Protein AF-A0AAV9NBP7-F1 (afdb_monomer_lite)

Structure (mmCIF, N/CA/C/O backbone):
data_AF-A0AAV9NBP7-F1
#
_entry.id   AF-A0AAV9NBP7-F1
#
loop_
_atom_site.group_PDB
_atom_site.id
_atom_site.type_symbol
_atom_site.label_atom_id
_atom_site.label_alt_id
_atom_site.label_comp_id
_atom_site.label_asym_id
_atom_site.label_entity_id
_atom_site.label_seq_id
_atom_site.pdbx_PDB_ins_code
_atom_site.Cartn_x
_atom_site.Cartn_y
_atom_site.Cartn_z
_atom_site.occupancy
_atom_site.B_iso_or_equiv
_atom_site.auth_seq_id
_atom_site.auth_comp_id
_atom_site.auth_asym_id
_atom_site.auth_atom_id
_atom_site.pdbx_PDB_model_num
ATOM 1 N N . MET A 1 1 ? -15.487 -20.243 34.791 1.00 77.62 1 MET A N 1
ATOM 2 C CA . MET A 1 1 ? -15.930 -19.254 33.782 1.00 77.62 1 MET A CA 1
ATOM 3 C C . MET A 1 1 ? -14.891 -18.150 33.552 1.00 77.62 1 MET A C 1
ATOM 5 O O . MET A 1 1 ? -14.477 -17.994 32.415 1.00 77.62 1 MET A O 1
ATOM 9 N N . GLN A 1 2 ? -14.381 -17.467 34.590 1.00 87.31 2 GLN A N 1
ATOM 10 C CA . GLN A 1 2 ? -13.385 -16.379 34.444 1.00 87.31 2 GLN A CA 1
ATOM 11 C C . GLN A 1 2 ? -12.107 -16.754 33.661 1.00 87.31 2 GLN A C 1
ATOM 13 O O . GLN A 1 2 ? -11.767 -16.052 32.715 1.00 87.31 2 GLN A O 1
ATOM 18 N N . ARG A 1 3 ? -11.465 -17.903 33.944 1.00 91.06 3 ARG A N 1
ATOM 19 C CA . ARG A 1 3 ? -10.265 -18.353 33.193 1.00 91.06 3 ARG A CA 1
ATOM 20 C C . ARG A 1 3 ? -10.500 -18.531 31.684 1.00 91.06 3 ARG A C 1
ATOM 22 O O . ARG A 1 3 ? -9.586 -18.347 30.893 1.00 91.06 3 ARG A O 1
ATOM 29 N N . SER A 1 4 ? -11.723 -18.878 31.270 1.00 91.31 4 SER A N 1
ATOM 30 C CA . SER A 1 4 ? -12.046 -19.035 29.844 1.00 91.31 4 SER A CA 1
ATOM 31 C C . SER A 1 4 ? -12.100 -17.690 29.119 1.00 91.31 4 SER A C 1
ATOM 33 O O . SER A 1 4 ? -11.745 -17.619 27.947 1.00 91.31 4 SER A O 1
ATOM 35 N N . VAL A 1 5 ? -12.542 -16.636 29.811 1.00 86.44 5 VAL A N 1
ATOM 36 C CA . VAL A 1 5 ? -12.615 -15.273 29.265 1.00 86.44 5 VAL A CA 1
ATOM 37 C C . VAL A 1 5 ? -11.211 -14.681 29.134 1.00 86.44 5 VAL A C 1
ATOM 39 O O . VAL A 1 5 ? -10.885 -14.097 28.105 1.00 86.44 5 VAL A O 1
ATOM 42 N N . GLU A 1 6 ? -10.355 -14.898 30.135 1.00 89.44 6 GLU A N 1
ATOM 43 C CA . GLU A 1 6 ? -8.964 -14.429 30.134 1.00 89.44 6 GLU A CA 1
ATOM 44 C C . GLU A 1 6 ? -8.141 -15.055 28.995 1.00 89.44 6 GLU A C 1
ATOM 46 O O . GLU A 1 6 ? -7.491 -14.342 28.230 1.00 89.44 6 GLU A O 1
ATOM 51 N N . ASN A 1 7 ? -8.261 -16.372 28.790 1.00 91.06 7 ASN A N 1
ATOM 52 C CA . ASN A 1 7 ? -7.583 -17.061 27.687 1.00 91.06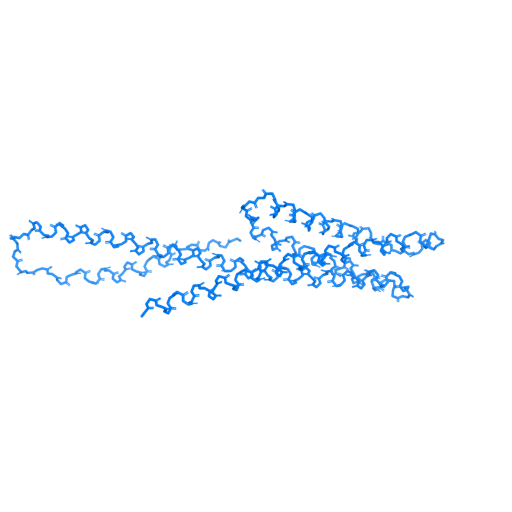 7 ASN A CA 1
ATOM 53 C C . ASN A 1 7 ? -8.046 -16.556 26.307 1.00 91.06 7 ASN A C 1
ATOM 55 O O . ASN A 1 7 ? -7.230 -16.392 25.398 1.00 91.06 7 ASN A O 1
ATOM 59 N N . ALA A 1 8 ? -9.345 -16.274 26.147 1.00 83.19 8 ALA A N 1
ATOM 60 C CA . ALA A 1 8 ? -9.882 -15.721 24.904 1.00 83.19 8 ALA A CA 1
ATOM 61 C C . ALA A 1 8 ? -9.344 -14.304 24.627 1.00 83.19 8 ALA A C 1
ATOM 63 O O . ALA A 1 8 ? -9.015 -13.977 23.484 1.00 83.19 8 ALA A O 1
ATOM 64 N N . PHE A 1 9 ? -9.197 -13.483 25.670 1.00 83.25 9 PHE A N 1
ATOM 65 C CA . PHE A 1 9 ? -8.646 -12.133 25.562 1.00 83.25 9 PHE A CA 1
ATOM 66 C C . PHE A 1 9 ? -7.168 -12.135 25.137 1.00 83.25 9 PHE A C 1
ATOM 68 O O . PHE A 1 9 ? -6.787 -11.392 24.229 1.00 83.25 9 PHE A O 1
ATOM 75 N N . ILE A 1 10 ? -6.345 -13.010 25.727 1.00 88.06 10 ILE A N 1
ATOM 76 C CA . ILE A 1 10 ? -4.917 -13.133 25.385 1.00 88.06 10 ILE A CA 1
ATOM 77 C C . ILE A 1 10 ? -4.743 -13.562 23.920 1.00 88.06 10 ILE A C 1
ATOM 79 O O . ILE A 1 10 ? -4.001 -12.917 23.176 1.00 88.06 10 ILE A O 1
ATOM 83 N N . SER A 1 11 ? -5.490 -14.579 23.473 1.00 89.25 11 SER A N 1
ATOM 84 C CA . SER A 1 11 ? -5.434 -15.061 22.084 1.00 89.25 11 SER A CA 1
ATOM 85 C C . SER A 1 11 ? -5.837 -13.980 21.069 1.00 89.25 11 SER A C 1
ATOM 87 O O . SER A 1 11 ? -5.199 -13.819 20.023 1.00 89.25 11 SER A O 1
ATOM 89 N N . ALA A 1 12 ? -6.859 -13.177 21.386 1.00 81.19 12 ALA A N 1
ATOM 90 C CA . ALA A 1 12 ? -7.279 -12.065 20.536 1.00 81.19 12 ALA A CA 1
ATOM 91 C C . ALA A 1 12 ? -6.222 -10.946 20.465 1.00 81.19 12 ALA A C 1
ATOM 93 O O . ALA A 1 12 ? -6.003 -10.372 19.394 1.00 81.19 12 ALA A O 1
ATOM 94 N N . SER A 1 13 ? -5.555 -10.645 21.583 1.00 84.06 13 SER A N 1
ATOM 95 C CA . SER A 1 13 ? -4.491 -9.637 21.659 1.00 84.06 13 SER A CA 1
ATOM 96 C C . SER A 1 13 ? -3.278 -10.012 20.800 1.00 84.06 13 SER A C 1
ATOM 98 O O . SER A 1 13 ? -2.814 -9.212 19.981 1.00 84.06 13 SER A O 1
ATOM 100 N N . GLU A 1 14 ? -2.816 -11.259 20.904 1.00 88.50 14 GLU A N 1
ATOM 101 C CA . GLU A 1 14 ? -1.657 -11.754 20.157 1.00 88.50 14 GLU A CA 1
ATOM 102 C C . GLU A 1 14 ? -1.897 -11.733 18.640 1.00 88.50 14 GLU A C 1
ATOM 104 O O . GLU A 1 14 ? -1.065 -11.241 17.868 1.00 88.50 14 GLU A O 1
ATOM 109 N N . LYS A 1 15 ? -3.092 -12.160 18.208 1.00 86.75 15 LYS A N 1
ATOM 110 C CA . LYS A 1 15 ? -3.492 -12.127 16.796 1.00 86.75 15 LYS A CA 1
ATOM 111 C C . LYS A 1 15 ? -3.493 -10.704 16.227 1.00 86.75 15 LYS A C 1
ATOM 113 O O . LYS A 1 15 ? -3.089 -10.506 15.082 1.00 86.75 15 LYS A O 1
ATOM 118 N N . ASN A 1 16 ? -3.907 -9.708 17.014 1.00 85.00 16 ASN A N 1
ATOM 119 C CA . ASN A 1 16 ? -3.895 -8.305 16.586 1.00 85.00 16 ASN A CA 1
ATOM 120 C C . ASN A 1 16 ? -2.468 -7.757 16.447 1.00 85.00 16 ASN A C 1
ATOM 122 O O . ASN A 1 16 ? -2.179 -7.050 15.482 1.00 85.00 16 ASN A O 1
ATOM 126 N N . ARG A 1 17 ? -1.562 -8.113 17.368 1.00 86.88 17 ARG A N 1
ATOM 127 C CA . ARG A 1 17 ? -0.157 -7.682 17.309 1.00 86.88 17 ARG A CA 1
ATOM 128 C C . ARG A 1 17 ? 0.561 -8.239 16.079 1.00 86.88 17 ARG A C 1
ATOM 130 O O . ARG A 1 17 ? 1.292 -7.503 15.421 1.00 86.88 17 ARG A O 1
ATOM 137 N N . SER A 1 18 ? 0.321 -9.509 15.754 1.00 89.88 18 SER A N 1
ATOM 138 C CA . SER A 1 18 ? 0.872 -10.142 14.551 1.00 89.88 18 SER A CA 1
ATOM 139 C C . SER A 1 18 ? 0.422 -9.409 13.283 1.00 89.88 18 SER A C 1
ATOM 141 O O . SER A 1 18 ? 1.253 -9.002 12.476 1.00 89.88 18 SER A O 1
ATOM 143 N N . LEU A 1 19 ? -0.876 -9.126 13.140 1.00 85.94 19 LEU A N 1
ATOM 144 C CA . LEU A 1 19 ? -1.406 -8.447 11.951 1.00 85.94 19 LEU A CA 1
ATOM 145 C C . LEU A 1 19 ? -0.841 -7.035 11.752 1.00 85.94 19 LEU A C 1
ATOM 147 O O . LEU A 1 19 ? -0.522 -6.658 10.625 1.00 85.94 19 LEU A O 1
ATOM 151 N N . ALA A 1 20 ? -0.658 -6.282 12.840 1.00 86.00 20 ALA A N 1
ATOM 152 C CA . ALA A 1 20 ? -0.029 -4.966 12.775 1.00 86.00 20 ALA A CA 1
ATOM 153 C C . ALA A 1 20 ? 1.410 -5.051 12.238 1.00 86.00 20 ALA A C 1
ATOM 155 O O . ALA A 1 20 ? 1.796 -4.259 11.380 1.00 86.00 20 ALA A O 1
ATOM 156 N N . PHE A 1 21 ? 2.182 -6.043 12.693 1.00 91.50 21 PHE A N 1
ATOM 157 C CA . PHE A 1 21 ? 3.543 -6.277 12.210 1.00 91.50 21 PHE A CA 1
ATOM 158 C C . PHE A 1 21 ? 3.568 -6.652 10.721 1.00 91.50 21 PHE A C 1
ATOM 160 O O . PHE A 1 21 ? 4.302 -6.040 9.946 1.00 91.50 21 PHE A O 1
ATOM 167 N N . TRP A 1 22 ? 2.705 -7.582 10.301 1.00 92.06 22 TRP A N 1
ATOM 168 C CA . TRP A 1 22 ? 2.590 -8.000 8.899 1.00 92.06 22 TRP A CA 1
ATOM 169 C C . TRP A 1 22 ? 2.276 -6.831 7.956 1.00 92.06 22 TRP A C 1
ATOM 171 O O . TRP A 1 22 ? 2.868 -6.730 6.881 1.00 92.06 22 TRP A O 1
ATOM 181 N N . SER A 1 23 ? 1.402 -5.909 8.368 1.00 90.06 23 SER A N 1
ATOM 182 C CA . SER A 1 23 ? 1.087 -4.707 7.587 1.00 90.06 23 SER A CA 1
ATOM 183 C C . SER A 1 23 ? 2.316 -3.814 7.362 1.00 90.06 23 SER A C 1
ATOM 185 O O . SER A 1 23 ? 2.527 -3.333 6.249 1.00 90.06 23 SER A O 1
ATOM 187 N N . VAL A 1 24 ? 3.148 -3.601 8.389 1.00 92.19 24 VAL A N 1
ATOM 188 C CA . VAL A 1 24 ? 4.391 -2.812 8.272 1.00 92.19 24 VAL A CA 1
ATOM 189 C C . VAL A 1 24 ? 5.365 -3.482 7.302 1.00 92.19 24 VAL A C 1
ATOM 191 O O . VAL A 1 24 ? 5.907 -2.822 6.415 1.00 92.19 24 VAL A O 1
ATOM 194 N N . SER A 1 25 ? 5.564 -4.796 7.436 1.00 95.38 25 SER A N 1
ATOM 195 C CA . SER A 1 25 ? 6.483 -5.549 6.578 1.00 95.38 25 SER A CA 1
ATOM 196 C C . SER A 1 25 ? 6.069 -5.514 5.106 1.00 95.38 25 SER A C 1
ATOM 198 O O . SER A 1 25 ? 6.920 -5.319 4.240 1.00 95.38 25 SER A O 1
ATOM 200 N N . LEU A 1 26 ? 4.772 -5.640 4.807 1.00 94.25 26 LEU A N 1
ATOM 201 C CA . LEU A 1 26 ? 4.265 -5.569 3.433 1.00 94.25 26 LEU A CA 1
ATOM 202 C C . LEU A 1 26 ? 4.468 -4.190 2.804 1.00 94.25 26 LEU A C 1
ATOM 204 O O . LEU A 1 26 ? 4.835 -4.105 1.635 1.00 94.25 26 LEU A O 1
ATOM 208 N N . ARG A 1 27 ? 4.290 -3.111 3.574 1.00 94.88 27 ARG A N 1
ATOM 209 C CA . ARG A 1 27 ? 4.559 -1.749 3.091 1.00 94.88 27 ARG A CA 1
ATOM 210 C C . ARG A 1 27 ? 6.037 -1.504 2.850 1.00 94.88 27 ARG A C 1
ATOM 212 O O . ARG A 1 27 ? 6.394 -0.887 1.855 1.00 94.88 27 ARG A O 1
ATOM 219 N N . PHE A 1 28 ? 6.901 -2.029 3.715 1.00 96.38 28 PHE A N 1
ATOM 220 C CA . PHE A 1 28 ? 8.343 -1.961 3.498 1.00 96.38 28 PHE A CA 1
ATOM 221 C C . PHE A 1 28 ? 8.732 -2.664 2.194 1.00 96.38 28 PHE A C 1
ATOM 223 O O . PHE A 1 28 ? 9.448 -2.097 1.371 1.00 96.38 28 PHE A O 1
ATOM 230 N N . LEU A 1 29 ? 8.191 -3.864 1.973 1.00 96.88 29 LEU A N 1
ATOM 231 C CA . LEU A 1 29 ? 8.418 -4.622 0.750 1.00 96.88 29 LEU A CA 1
ATOM 232 C C . LEU A 1 29 ? 7.894 -3.873 -0.485 1.00 96.88 29 LEU A C 1
ATOM 234 O O . LEU A 1 29 ? 8.616 -3.759 -1.473 1.00 96.88 29 LEU A O 1
ATOM 238 N N . ALA A 1 30 ? 6.689 -3.301 -0.415 1.00 96.75 30 ALA A N 1
ATOM 239 C CA . ALA A 1 30 ? 6.127 -2.482 -1.488 1.00 96.75 30 ALA A CA 1
ATOM 240 C C . ALA A 1 30 ? 7.026 -1.279 -1.819 1.00 96.75 30 ALA A C 1
ATOM 242 O O . ALA A 1 30 ? 7.325 -1.050 -2.989 1.00 96.75 30 ALA A O 1
ATOM 243 N N . THR A 1 31 ? 7.537 -0.564 -0.810 1.00 97.25 31 THR A N 1
ATOM 244 C CA . THR A 1 31 ? 8.494 0.536 -1.007 1.00 97.25 31 THR A CA 1
ATOM 245 C C . THR A 1 31 ? 9.758 0.073 -1.727 1.00 97.25 31 THR A C 1
ATOM 247 O O . THR A 1 31 ? 10.200 0.739 -2.660 1.00 97.25 31 THR A O 1
ATOM 250 N N . LEU A 1 32 ? 10.333 -1.072 -1.339 1.00 98.00 32 LEU A N 1
ATOM 251 C CA . LEU A 1 32 ? 11.525 -1.610 -2.001 1.00 98.00 32 LEU A CA 1
ATOM 252 C C . LEU A 1 32 ? 11.264 -1.917 -3.480 1.00 98.00 32 LEU A C 1
ATOM 254 O O . LEU A 1 32 ? 12.042 -1.496 -4.334 1.00 98.00 32 LEU A O 1
ATOM 258 N N . PHE A 1 33 ? 10.157 -2.591 -3.800 1.00 97.88 33 PHE A N 1
ATOM 259 C CA . PHE A 1 33 ? 9.807 -2.878 -5.193 1.00 97.88 33 PHE A CA 1
ATOM 260 C C . PHE A 1 33 ? 9.506 -1.608 -5.998 1.00 97.88 33 PHE A C 1
ATOM 262 O O . PHE A 1 33 ? 9.874 -1.538 -7.169 1.00 97.88 33 PHE A O 1
ATOM 269 N N . ILE A 1 34 ? 8.909 -0.579 -5.387 1.00 98.00 34 ILE A N 1
ATOM 270 C CA . ILE A 1 34 ? 8.703 0.722 -6.039 1.00 98.00 34 ILE A CA 1
ATOM 271 C C . ILE A 1 34 ? 10.044 1.384 -6.377 1.00 98.00 34 ILE A C 1
ATOM 273 O O . ILE A 1 34 ? 10.210 1.865 -7.497 1.00 98.00 34 ILE A O 1
ATOM 277 N N . LEU A 1 35 ? 11.016 1.374 -5.458 1.00 98.00 35 LEU A N 1
ATOM 278 C CA . LEU A 1 35 ? 12.353 1.924 -5.711 1.00 98.00 35 LEU A CA 1
ATOM 279 C C . LEU A 1 35 ? 13.081 1.164 -6.826 1.00 98.00 35 LEU A C 1
ATOM 281 O O . LEU A 1 35 ? 13.669 1.790 -7.707 1.00 98.00 35 LEU A O 1
ATOM 285 N N . VAL A 1 36 ? 12.991 -0.169 -6.835 1.00 98.12 36 VAL A N 1
ATOM 286 C CA . VAL A 1 36 ? 13.534 -0.999 -7.922 1.00 98.12 36 VAL A CA 1
ATOM 287 C C . VAL A 1 36 ? 12.837 -0.679 -9.246 1.00 98.12 36 VAL A C 1
ATOM 289 O O . VAL A 1 36 ? 13.506 -0.475 -10.254 1.00 98.12 36 VAL A O 1
ATOM 292 N N . GLY A 1 37 ? 11.507 -0.571 -9.254 1.00 96.50 37 GLY A N 1
ATOM 293 C CA . GLY A 1 37 ? 10.729 -0.232 -10.446 1.00 96.50 37 GLY A CA 1
ATOM 294 C C . GLY A 1 37 ? 11.075 1.145 -11.020 1.00 96.50 37 GLY A C 1
ATOM 295 O O . GLY A 1 37 ? 11.205 1.279 -12.237 1.00 96.50 37 GLY A O 1
ATOM 296 N N . LEU A 1 38 ? 11.279 2.149 -10.159 1.00 96.69 38 LEU A N 1
ATOM 297 C CA . LEU A 1 38 ? 11.756 3.478 -10.555 1.00 96.69 38 LEU A CA 1
ATOM 298 C C . LEU A 1 38 ? 13.175 3.414 -11.124 1.00 96.69 38 LEU A C 1
ATOM 300 O O . LEU A 1 38 ? 13.427 3.967 -12.192 1.00 96.69 38 LEU A O 1
ATOM 304 N N . GLY A 1 39 ? 14.086 2.703 -10.454 1.00 96.75 39 GLY A N 1
ATOM 305 C CA . GLY A 1 39 ? 15.460 2.524 -10.921 1.00 96.75 39 GLY A CA 1
ATOM 306 C C . GLY A 1 39 ? 15.532 1.849 -12.291 1.00 96.75 39 GLY A C 1
ATOM 307 O O . GLY A 1 39 ? 16.266 2.310 -13.159 1.00 96.75 39 GLY A O 1
ATOM 308 N N . LEU A 1 40 ? 14.722 0.812 -12.523 1.00 96.00 40 LEU A N 1
ATOM 309 C CA . LEU A 1 40 ? 14.650 0.132 -13.818 1.00 96.00 40 LEU A CA 1
ATOM 310 C C . LEU A 1 40 ? 14.073 1.031 -14.921 1.00 96.00 40 LEU A C 1
ATOM 312 O O . LEU A 1 40 ? 14.561 0.980 -16.045 1.00 96.00 40 LEU A O 1
ATOM 316 N N . GLN A 1 41 ? 13.075 1.871 -14.623 1.00 94.00 41 GLN A N 1
ATOM 317 C CA . GLN A 1 41 ? 12.548 2.836 -15.599 1.00 94.00 41 GLN A CA 1
ATOM 318 C C . GLN A 1 41 ? 13.560 3.912 -15.964 1.00 94.00 41 GLN A C 1
ATOM 320 O O . GLN A 1 41 ? 13.732 4.210 -17.142 1.00 94.00 41 GLN A O 1
ATOM 325 N N . ILE A 1 42 ? 14.241 4.475 -14.964 1.00 94.56 42 ILE A N 1
ATOM 326 C CA . ILE A 1 42 ? 15.299 5.460 -15.194 1.00 94.56 42 ILE A CA 1
ATOM 327 C C . ILE A 1 42 ? 16.431 4.809 -15.992 1.00 94.56 42 ILE A C 1
ATOM 329 O O . ILE A 1 42 ? 16.865 5.373 -16.988 1.00 94.56 42 ILE A O 1
ATOM 333 N N . GLY A 1 43 ? 16.842 3.593 -15.624 1.00 92.88 43 GLY A N 1
ATOM 334 C CA . GLY A 1 43 ? 17.854 2.826 -16.349 1.00 92.88 43 GLY A CA 1
ATOM 335 C C . GLY A 1 43 ? 17.471 2.578 -17.809 1.00 92.88 43 GLY A C 1
ATOM 336 O O . GLY A 1 43 ? 18.283 2.808 -18.705 1.00 92.88 43 GLY A O 1
ATOM 337 N N . ALA A 1 44 ? 16.220 2.183 -18.062 1.00 90.75 44 ALA A N 1
ATOM 338 C CA . ALA A 1 44 ? 15.698 2.007 -19.414 1.00 90.75 44 ALA A CA 1
ATOM 339 C C . ALA A 1 44 ? 15.693 3.317 -20.215 1.00 90.75 44 ALA A C 1
ATOM 341 O O . ALA A 1 44 ? 16.010 3.283 -21.401 1.00 90.75 44 ALA A O 1
ATOM 342 N N . ALA A 1 45 ? 15.398 4.450 -19.567 1.00 89.31 45 ALA A N 1
ATOM 343 C CA . ALA A 1 45 ? 15.463 5.777 -20.177 1.00 89.31 45 ALA A CA 1
ATOM 344 C C . ALA A 1 45 ? 16.889 6.203 -20.525 1.00 89.31 45 ALA A C 1
ATOM 346 O O . ALA A 1 45 ? 17.120 6.786 -21.578 1.00 89.31 45 ALA A O 1
ATOM 347 N N . THR A 1 46 ? 17.851 5.913 -19.649 1.00 91.75 46 THR A N 1
ATOM 348 C CA . THR A 1 46 ? 19.236 6.358 -19.830 1.00 91.75 46 THR A CA 1
ATOM 349 C C . THR A 1 46 ? 20.020 5.505 -20.816 1.00 91.75 46 THR A C 1
ATOM 351 O O . THR A 1 46 ? 20.856 6.037 -21.533 1.00 91.75 46 THR A O 1
ATOM 354 N N . LEU A 1 47 ? 19.784 4.189 -20.845 1.00 89.19 47 LEU A N 1
ATOM 355 C CA . LEU A 1 47 ? 20.587 3.259 -21.647 1.00 89.19 47 LEU A CA 1
ATOM 356 C C . LEU A 1 47 ? 20.135 3.169 -23.107 1.00 89.19 47 LEU A C 1
ATOM 358 O O . LEU A 1 47 ? 20.886 2.676 -23.939 1.00 89.19 47 LEU A O 1
ATOM 362 N N . ASN A 1 48 ? 18.929 3.645 -23.418 1.00 81.88 48 ASN A N 1
ATOM 363 C CA . ASN A 1 48 ? 18.351 3.571 -24.757 1.00 81.88 48 ASN A CA 1
ATOM 364 C C . ASN A 1 48 ? 18.205 4.947 -25.413 1.00 81.88 48 ASN A C 1
ATOM 366 O O . ASN A 1 48 ? 17.321 5.141 -26.242 1.00 81.88 48 ASN A O 1
ATOM 370 N N . SER A 1 49 ? 19.069 5.901 -25.051 1.00 69.38 49 SER A N 1
ATOM 371 C CA . SER A 1 49 ? 19.057 7.265 -25.598 1.00 69.38 49 SER A CA 1
ATOM 372 C C . SER A 1 49 ? 19.131 7.317 -27.125 1.00 69.38 49 SER A C 1
ATOM 374 O O . SER A 1 49 ? 18.653 8.275 -27.727 1.00 69.38 49 SER A O 1
ATOM 376 N N . ASP A 1 50 ? 19.705 6.286 -27.744 1.00 76.62 50 ASP A N 1
ATOM 377 C CA . ASP A 1 50 ? 19.945 6.236 -29.187 1.00 76.62 50 ASP A CA 1
ATOM 378 C C . ASP A 1 50 ? 18.727 5.684 -29.953 1.00 76.62 50 ASP A C 1
ATOM 380 O O . ASP A 1 50 ? 18.567 5.943 -31.145 1.00 76.62 50 ASP A O 1
ATOM 384 N N . ASN A 1 51 ? 17.818 4.998 -29.250 1.00 65.75 51 ASN A N 1
ATOM 385 C CA . ASN A 1 51 ? 16.580 4.445 -29.786 1.00 65.75 51 ASN A CA 1
ATOM 386 C C . ASN A 1 51 ? 15.397 5.291 -29.294 1.00 65.75 51 ASN A C 1
ATOM 388 O O . ASN A 1 51 ? 14.722 4.942 -28.325 1.00 65.75 51 ASN A O 1
ATOM 392 N N . PHE A 1 52 ? 15.104 6.390 -29.997 1.00 58.75 52 PHE A N 1
ATOM 393 C CA . PHE A 1 52 ? 13.930 7.253 -29.761 1.00 58.75 52 PHE A CA 1
ATOM 394 C C . PHE A 1 52 ? 12.568 6.518 -29.804 1.00 58.75 52 PHE A C 1
ATOM 396 O O . PHE A 1 52 ? 11.532 7.132 -29.554 1.00 58.75 52 PHE A O 1
ATOM 403 N N . GLU A 1 53 ? 12.547 5.218 -30.108 1.00 64.00 53 GLU A N 1
ATOM 404 C CA . GLU A 1 53 ? 11.346 4.383 -30.141 1.00 64.00 53 GLU A CA 1
ATOM 405 C C . GLU A 1 53 ? 10.955 3.767 -28.793 1.00 64.00 53 GLU A C 1
ATOM 407 O O . GLU A 1 53 ? 9.838 3.256 -28.682 1.00 64.00 53 GLU A O 1
ATOM 412 N N . ILE A 1 54 ? 11.800 3.810 -27.751 1.00 68.50 54 ILE A N 1
ATOM 413 C CA . ILE A 1 54 ? 11.384 3.243 -26.460 1.00 68.50 54 ILE A CA 1
ATOM 414 C C . ILE A 1 54 ? 10.331 4.139 -25.824 1.00 68.50 54 ILE A C 1
ATOM 416 O O . ILE A 1 54 ? 10.607 5.207 -25.274 1.00 68.50 54 ILE A O 1
ATOM 420 N N . TRP A 1 55 ? 9.092 3.662 -25.881 1.00 74.56 55 TRP A N 1
ATOM 421 C CA . TRP A 1 55 ? 7.951 4.352 -25.319 1.00 74.56 55 TRP A CA 1
ATOM 422 C C . TRP A 1 55 ? 7.973 4.245 -23.794 1.00 74.56 55 TRP A C 1
ATOM 424 O O . TRP A 1 55 ? 7.544 3.251 -23.196 1.00 74.56 55 TRP A O 1
ATOM 434 N N . ILE A 1 56 ? 8.492 5.291 -23.156 1.00 79.69 56 ILE A N 1
ATOM 435 C CA . ILE A 1 56 ? 8.467 5.443 -21.705 1.00 79.69 56 ILE A CA 1
ATOM 436 C C . ILE A 1 56 ? 7.203 6.199 -21.330 1.00 79.69 56 ILE A C 1
ATOM 438 O O . ILE A 1 56 ? 7.145 7.423 -21.356 1.00 79.69 56 ILE A O 1
ATOM 442 N N . SER A 1 57 ? 6.202 5.410 -20.968 1.00 84.56 57 SER A N 1
ATOM 443 C CA . SER A 1 57 ? 4.959 5.795 -20.307 1.00 84.56 57 SER A CA 1
ATOM 444 C C . SER A 1 57 ? 5.192 6.813 -19.167 1.00 84.56 57 SER A C 1
ATOM 446 O O . SER A 1 57 ? 5.623 6.413 -18.078 1.00 84.56 57 SER A O 1
ATOM 448 N N . PRO A 1 58 ? 4.919 8.122 -19.348 1.00 88.62 58 PRO A N 1
ATOM 449 C CA . PRO A 1 58 ? 5.063 9.109 -18.274 1.00 88.62 58 PRO A CA 1
ATOM 450 C C . PRO A 1 58 ? 4.114 8.823 -17.101 1.00 88.62 58 PRO A C 1
ATOM 452 O O . PRO A 1 58 ? 4.449 9.092 -15.945 1.00 88.62 58 PRO A O 1
ATOM 455 N N . GLU A 1 59 ? 2.959 8.207 -17.364 1.00 91.88 59 GLU A N 1
ATOM 456 C CA . GLU A 1 59 ? 2.003 7.801 -16.335 1.00 91.88 59 GLU A CA 1
ATOM 457 C C . GLU A 1 59 ? 2.592 6.787 -15.345 1.00 91.88 59 GLU A C 1
ATOM 459 O O . GLU A 1 59 ? 2.220 6.765 -14.170 1.00 91.88 59 GLU A O 1
ATOM 464 N N . SER A 1 60 ? 3.580 6.000 -15.771 1.00 92.75 60 SER A N 1
ATOM 465 C CA . SER A 1 60 ? 4.268 5.049 -14.902 1.00 92.75 60 SER A CA 1
ATOM 466 C C . SER A 1 60 ? 5.042 5.721 -13.768 1.00 92.75 60 SER A C 1
ATOM 468 O O . SER A 1 60 ? 5.034 5.216 -12.641 1.00 92.75 60 SER A O 1
ATOM 470 N N . PHE A 1 61 ? 5.672 6.868 -14.037 1.00 94.94 61 PHE A N 1
ATOM 471 C CA . PHE A 1 61 ? 6.362 7.650 -13.009 1.00 94.94 61 PHE A CA 1
ATOM 472 C C . PHE A 1 61 ? 5.377 8.256 -12.016 1.00 94.94 61 PHE A C 1
ATOM 474 O O . PHE A 1 61 ? 5.669 8.310 -10.823 1.00 94.94 61 PHE A O 1
ATOM 481 N N . VAL A 1 62 ? 4.193 8.660 -12.487 1.00 96.50 62 VAL A N 1
ATOM 482 C CA . VAL A 1 62 ? 3.144 9.224 -11.631 1.00 96.50 62 VAL A CA 1
ATOM 483 C C . VAL A 1 62 ? 2.675 8.185 -10.613 1.00 96.50 62 VAL A C 1
ATOM 485 O O . VAL A 1 62 ? 2.688 8.461 -9.415 1.00 96.50 62 VAL A O 1
ATOM 488 N N . PHE A 1 63 ? 2.328 6.970 -11.048 1.00 97.00 63 PHE A N 1
ATOM 489 C CA . PHE A 1 63 ? 1.832 5.941 -10.127 1.00 97.00 63 PHE A CA 1
ATOM 490 C C . PHE A 1 63 ? 2.908 5.416 -9.173 1.00 97.00 63 PHE A C 1
ATOM 492 O O . PHE A 1 63 ? 2.628 5.240 -7.986 1.00 97.00 63 PHE A O 1
ATOM 499 N N . LEU A 1 64 ? 4.144 5.216 -9.643 1.00 96.50 64 LEU A N 1
ATOM 500 C CA . LEU A 1 64 ? 5.250 4.835 -8.758 1.00 96.50 64 LEU A CA 1
ATOM 501 C C . LEU A 1 64 ? 5.607 5.955 -7.773 1.00 96.50 64 LEU A C 1
ATOM 503 O O . LEU A 1 64 ? 5.851 5.677 -6.602 1.00 96.50 64 LEU A O 1
ATOM 507 N N . GLY A 1 65 ? 5.595 7.214 -8.217 1.00 97.44 65 GLY A N 1
ATOM 508 C CA . GLY A 1 65 ? 5.864 8.376 -7.374 1.00 97.44 65 GLY A CA 1
ATOM 509 C C . GLY A 1 65 ? 4.807 8.564 -6.287 1.00 97.44 65 GLY A C 1
ATOM 510 O O . GLY A 1 65 ? 5.149 8.675 -5.110 1.00 97.44 65 GLY A O 1
ATOM 511 N N . ILE A 1 66 ? 3.519 8.520 -6.648 1.00 97.25 66 ILE A N 1
ATOM 512 C CA . ILE A 1 66 ? 2.419 8.577 -5.673 1.00 97.25 66 ILE A CA 1
ATOM 513 C C . ILE A 1 66 ? 2.493 7.377 -4.722 1.00 97.25 66 ILE A C 1
ATOM 515 O O . ILE A 1 66 ? 2.337 7.556 -3.516 1.00 97.25 66 ILE A O 1
ATOM 519 N N . GLY A 1 67 ? 2.787 6.174 -5.226 1.00 96.56 67 GLY A N 1
ATOM 520 C CA . GLY A 1 67 ? 2.958 4.981 -4.397 1.00 96.56 67 GLY A CA 1
ATOM 521 C C . GLY A 1 67 ? 4.111 5.109 -3.401 1.00 96.56 67 GLY A 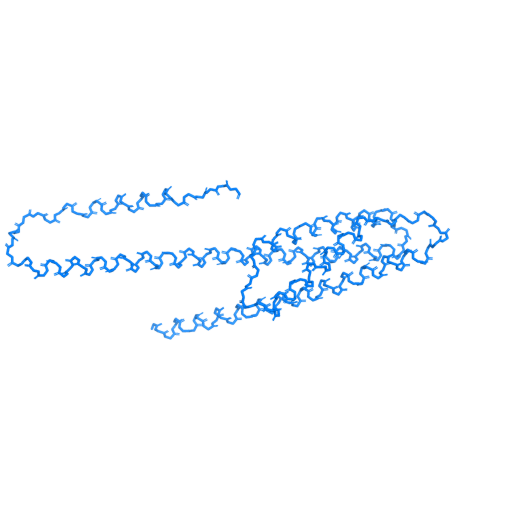C 1
ATOM 522 O O . GLY A 1 67 ? 3.972 4.719 -2.240 1.00 96.56 67 GLY A O 1
ATOM 523 N N . LEU A 1 68 ? 5.233 5.704 -3.814 1.00 97.44 68 LEU A N 1
ATOM 524 C CA . LEU A 1 68 ? 6.366 5.978 -2.934 1.00 97.44 68 LEU A CA 1
ATOM 525 C C . LEU A 1 68 ? 5.980 6.977 -1.838 1.00 97.44 68 LEU A C 1
ATOM 527 O O . LEU A 1 68 ? 6.182 6.700 -0.657 1.00 97.44 68 LEU A O 1
ATOM 531 N N . ILE A 1 69 ? 5.379 8.109 -2.221 1.00 97.06 69 ILE A N 1
ATOM 532 C CA . ILE A 1 69 ? 4.927 9.147 -1.285 1.00 97.06 69 ILE A CA 1
ATOM 533 C C . ILE A 1 69 ? 3.918 8.568 -0.292 1.00 97.06 69 ILE A C 1
ATOM 535 O O . ILE A 1 69 ? 4.020 8.828 0.907 1.00 97.06 69 ILE A O 1
ATOM 539 N N . TRP A 1 70 ? 2.968 7.761 -0.764 1.00 96.31 70 TRP A N 1
ATOM 540 C CA . TRP A 1 70 ? 1.960 7.123 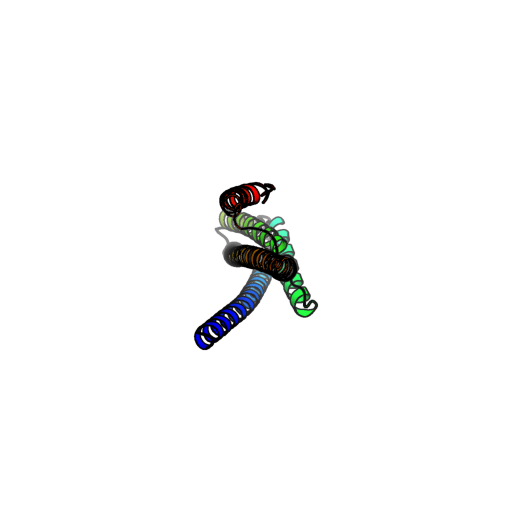0.076 1.00 96.31 70 TRP A CA 1
ATOM 541 C C . TRP A 1 70 ? 2.586 6.183 1.108 1.00 96.31 70 TRP A C 1
ATOM 543 O O . TRP A 1 70 ? 2.311 6.316 2.302 1.00 96.31 70 TRP A O 1
ATOM 553 N N . ASN A 1 71 ? 3.480 5.283 0.683 1.00 95.38 71 ASN A N 1
ATOM 554 C CA . ASN A 1 71 ? 4.147 4.370 1.610 1.00 95.38 71 ASN A CA 1
ATOM 555 C C . ASN A 1 71 ? 5.012 5.124 2.629 1.00 95.38 71 ASN A C 1
ATOM 557 O O . ASN A 1 71 ? 4.956 4.821 3.818 1.00 95.38 71 ASN A O 1
ATOM 561 N N . VAL A 1 72 ? 5.759 6.147 2.201 1.00 95.31 72 VAL A N 1
ATOM 562 C CA . VAL A 1 72 ? 6.572 6.979 3.104 1.00 95.31 72 VAL A CA 1
ATOM 563 C C . VAL A 1 72 ? 5.699 7.753 4.093 1.00 95.31 72 VAL A C 1
ATOM 565 O O . VAL A 1 72 ? 6.014 7.791 5.281 1.00 95.31 72 VAL A O 1
ATOM 568 N N . THR A 1 73 ? 4.584 8.329 3.639 1.00 94.38 73 THR A N 1
ATOM 569 C CA . THR A 1 73 ? 3.635 9.050 4.506 1.00 94.38 73 THR A CA 1
ATOM 570 C C . THR A 1 73 ? 3.103 8.128 5.596 1.00 94.38 73 THR A C 1
ATOM 572 O O . THR A 1 73 ? 3.046 8.513 6.760 1.00 94.38 73 THR A O 1
ATOM 575 N N . GLU A 1 74 ? 2.774 6.890 5.241 1.00 92.38 74 GLU A N 1
ATOM 576 C CA . GLU A 1 74 ? 2.286 5.888 6.183 1.00 92.38 74 GLU A CA 1
ATOM 577 C C . GLU A 1 74 ? 3.324 5.532 7.249 1.00 92.38 74 GLU A C 1
ATOM 579 O O . GLU A 1 74 ? 3.008 5.545 8.444 1.00 92.38 74 GLU A O 1
ATOM 584 N N . PHE A 1 75 ? 4.579 5.328 6.832 1.00 92.19 75 PHE A N 1
ATOM 585 C CA . PHE A 1 75 ? 5.696 5.146 7.753 1.00 92.19 75 PHE A CA 1
ATOM 586 C C . PHE A 1 75 ? 5.818 6.333 8.710 1.00 92.19 75 PHE A C 1
ATOM 588 O O . PHE A 1 75 ? 5.819 6.142 9.926 1.00 92.19 75 PHE A O 1
ATOM 595 N N . ILE A 1 76 ? 5.862 7.560 8.183 1.00 93.19 76 ILE A N 1
ATOM 596 C CA . ILE A 1 76 ? 6.001 8.780 8.988 1.00 93.19 76 ILE A CA 1
ATOM 597 C C . ILE A 1 76 ? 4.860 8.899 10.002 1.00 93.19 76 ILE A C 1
ATOM 599 O O . ILE A 1 76 ? 5.110 9.151 11.182 1.00 93.19 76 ILE A O 1
ATOM 603 N N . VAL A 1 77 ? 3.611 8.689 9.578 1.00 92.75 77 VAL A N 1
ATOM 604 C CA . VAL A 1 77 ? 2.452 8.811 10.469 1.00 92.75 77 VAL A CA 1
ATOM 605 C C . VAL A 1 77 ? 2.491 7.759 11.578 1.00 92.75 77 VAL A C 1
ATOM 607 O O . VAL A 1 77 ? 2.211 8.103 12.726 1.00 92.75 77 VAL A O 1
ATOM 610 N N . ARG A 1 78 ? 2.911 6.521 11.284 1.00 88.31 78 ARG A N 1
ATOM 611 C CA . ARG A 1 78 ? 3.087 5.470 12.302 1.00 88.31 78 ARG A CA 1
ATOM 612 C C . ARG A 1 78 ? 4.187 5.790 13.315 1.00 88.31 78 ARG A C 1
ATOM 614 O O . ARG A 1 78 ? 4.062 5.394 14.471 1.00 88.31 78 ARG A O 1
ATOM 621 N N . PHE A 1 79 ? 5.233 6.517 12.917 1.00 89.25 79 PHE A N 1
ATOM 622 C CA . PHE A 1 79 ? 6.278 6.964 13.844 1.00 89.25 79 PHE A CA 1
ATOM 623 C C . PHE A 1 79 ? 5.864 8.181 14.679 1.00 89.25 79 PHE A C 1
ATOM 625 O O . PHE A 1 79 ? 6.275 8.296 15.831 1.00 89.25 79 PHE A O 1
ATOM 632 N N . GLN A 1 80 ? 5.065 9.095 14.120 1.00 92.75 80 GLN A N 1
ATOM 633 C CA . GLN A 1 80 ? 4.752 10.372 14.771 1.00 92.75 80 GLN A CA 1
ATOM 634 C C . GLN A 1 80 ? 3.470 10.359 15.608 1.00 92.75 80 GLN A C 1
ATOM 636 O O . GLN A 1 80 ? 3.396 11.060 16.618 1.00 92.75 80 GLN A O 1
ATOM 641 N N . LYS A 1 81 ? 2.434 9.615 15.204 1.00 79.50 81 LYS A N 1
ATOM 642 C CA . LYS A 1 81 ? 1.110 9.690 15.837 1.00 79.50 81 LYS A CA 1
ATOM 643 C C . LYS A 1 81 ? 0.737 8.386 16.530 1.00 79.50 81 LYS A C 1
ATOM 645 O O . LYS A 1 81 ? 0.833 7.305 15.964 1.00 79.50 81 LYS A O 1
ATOM 650 N N . LYS A 1 82 ? 0.207 8.512 17.753 1.00 75.50 82 LYS A N 1
ATOM 651 C CA . LYS A 1 82 ? -0.476 7.410 18.458 1.00 75.50 82 LYS A CA 1
ATOM 652 C C . LYS A 1 82 ? -1.871 7.126 17.887 1.00 75.50 82 LYS A C 1
ATOM 654 O O . LYS A 1 82 ? -2.444 6.081 18.174 1.00 75.50 82 LYS A O 1
ATOM 659 N N . THR A 1 83 ? -2.428 8.057 17.110 1.00 74.06 83 THR A N 1
ATOM 660 C CA . THR A 1 83 ? -3.723 7.914 16.444 1.00 74.06 83 THR A CA 1
ATOM 661 C C . THR A 1 83 ? -3.516 7.456 15.004 1.00 74.06 83 THR A C 1
ATOM 663 O O . THR A 1 83 ? -2.821 8.108 14.225 1.00 74.06 83 THR A O 1
ATOM 666 N N . GLY A 1 84 ? -4.094 6.302 14.666 1.00 74.12 84 GLY A N 1
ATOM 667 C CA . GLY A 1 84 ? -4.020 5.740 13.319 1.00 74.12 84 GLY A CA 1
ATOM 668 C C . GLY A 1 84 ? -4.709 6.627 12.281 1.00 74.12 84 GLY A C 1
ATOM 669 O O . GLY A 1 84 ? -5.619 7.395 12.599 1.00 74.12 84 GLY A O 1
ATOM 670 N N . MET A 1 85 ? -4.272 6.515 11.027 1.00 83.62 85 MET A N 1
ATOM 671 C CA . MET A 1 85 ? -4.974 7.112 9.891 1.00 83.62 85 MET A CA 1
ATOM 672 C C . MET A 1 85 ? -6.366 6.504 9.731 1.00 83.62 85 MET A C 1
ATOM 674 O O . MET A 1 85 ? -6.607 5.349 10.086 1.00 83.62 85 MET A O 1
ATOM 678 N N . HIS A 1 86 ? -7.285 7.285 9.162 1.00 89.06 86 HIS A N 1
ATOM 679 C CA . HIS A 1 86 ? -8.632 6.808 8.883 1.00 89.06 86 HIS A CA 1
ATOM 680 C C . HIS A 1 86 ? -8.572 5.602 7.927 1.00 89.06 86 HIS A C 1
ATOM 682 O O . HIS A 1 86 ? -8.000 5.718 6.837 1.00 89.06 86 HIS A O 1
ATOM 688 N N . PRO A 1 87 ? -9.173 4.453 8.277 1.00 86.31 87 PRO A N 1
ATOM 689 C CA . PRO A 1 87 ? -8.983 3.217 7.523 1.00 86.31 87 PRO A CA 1
ATOM 690 C C . PRO A 1 87 ? -9.614 3.292 6.122 1.00 86.31 87 PRO A C 1
ATOM 692 O O . PRO A 1 87 ? -9.103 2.692 5.182 1.00 86.31 87 PRO A O 1
ATOM 695 N N . GLY A 1 88 ? -10.636 4.136 5.929 1.00 88.25 88 GLY A N 1
ATOM 696 C CA . GLY A 1 88 ? -11.201 4.409 4.603 1.00 88.25 88 GLY A CA 1
ATOM 697 C C . GLY A 1 88 ? -10.226 5.089 3.629 1.00 88.25 88 GLY A C 1
ATOM 698 O O . GLY A 1 88 ? -10.281 4.816 2.434 1.00 88.25 88 GLY A O 1
ATOM 699 N N . ALA A 1 89 ? -9.293 5.919 4.119 1.00 90.44 89 ALA A N 1
ATOM 700 C CA . ALA A 1 89 ? -8.295 6.548 3.249 1.00 90.44 89 ALA A CA 1
ATOM 701 C C . ALA A 1 89 ? -7.303 5.509 2.707 1.00 90.44 89 ALA A C 1
ATOM 703 O O . ALA A 1 89 ? -6.936 5.562 1.538 1.00 90.44 89 ALA A O 1
ATOM 704 N N . HIS A 1 90 ? -6.933 4.517 3.525 1.00 90.94 90 HIS A N 1
ATOM 705 C CA . HIS A 1 90 ? -6.092 3.404 3.081 1.00 90.94 90 HIS A CA 1
ATOM 706 C C . HIS A 1 90 ? -6.714 2.622 1.933 1.00 90.94 90 HIS A C 1
ATOM 708 O O . HIS A 1 90 ? -6.063 2.416 0.913 1.00 90.94 90 HIS A O 1
ATOM 714 N N . VAL A 1 91 ? -7.990 2.260 2.075 1.00 94.06 91 VAL A N 1
ATOM 715 C CA . VAL A 1 91 ? -8.718 1.493 1.060 1.00 94.06 91 VAL A CA 1
ATOM 716 C C . VAL A 1 91 ? -8.734 2.227 -0.287 1.00 94.06 91 VAL A C 1
ATOM 718 O O . VAL A 1 91 ? -8.449 1.619 -1.315 1.00 94.06 91 VAL A O 1
ATOM 721 N N . ALA A 1 92 ? -9.025 3.532 -0.290 1.00 95.06 92 ALA A N 1
ATOM 722 C CA . ALA A 1 92 ? -9.113 4.311 -1.523 1.00 95.06 92 ALA A CA 1
ATOM 723 C C . ALA A 1 92 ? -7.758 4.443 -2.241 1.00 95.06 92 ALA A C 1
ATOM 725 O O . ALA A 1 92 ? -7.672 4.200 -3.445 1.00 95.06 92 ALA A O 1
ATOM 726 N N . PHE A 1 93 ? -6.693 4.794 -1.513 1.00 95.31 93 PHE A N 1
ATOM 727 C CA . PHE A 1 93 ? -5.370 4.986 -2.113 1.00 95.31 93 PHE A CA 1
ATOM 728 C C . PHE A 1 93 ? -4.766 3.679 -2.636 1.00 95.31 93 PHE A C 1
ATOM 730 O O . PHE A 1 93 ? -4.237 3.666 -3.747 1.00 95.31 93 PHE A O 1
ATOM 737 N N . ASP A 1 94 ? -4.882 2.574 -1.891 1.00 95.50 94 ASP A N 1
ATOM 738 C CA . ASP A 1 94 ? -4.352 1.280 -2.337 1.00 95.50 94 ASP A CA 1
ATOM 739 C C . ASP A 1 94 ? -5.099 0.758 -3.586 1.00 95.50 94 ASP A C 1
ATOM 741 O O . ASP A 1 94 ? -4.476 0.166 -4.467 1.00 95.50 94 ASP A O 1
ATOM 745 N N . LEU A 1 95 ? -6.396 1.066 -3.739 1.00 95.00 95 LEU A N 1
ATOM 746 C CA . LEU A 1 95 ? -7.169 0.731 -4.943 1.00 95.00 95 LEU A CA 1
ATOM 747 C C . LEU A 1 95 ? -6.754 1.559 -6.173 1.00 95.00 95 LEU A C 1
ATOM 749 O O . LEU A 1 95 ? -6.618 1.009 -7.268 1.00 95.00 95 LEU A O 1
ATOM 753 N N . ILE A 1 96 ? -6.532 2.869 -6.003 1.00 96.62 96 ILE A N 1
ATOM 754 C CA . ILE A 1 96 ? -6.052 3.748 -7.085 1.00 96.62 96 ILE A CA 1
ATOM 755 C C . ILE A 1 96 ? -4.667 3.292 -7.558 1.00 96.62 96 ILE A C 1
ATOM 757 O O . ILE A 1 96 ? -4.428 3.179 -8.762 1.00 96.62 96 ILE A O 1
ATOM 761 N N . LEU A 1 97 ? -3.768 2.983 -6.618 1.00 96.56 97 LEU A N 1
ATOM 762 C CA . LEU A 1 97 ? -2.426 2.488 -6.928 1.00 96.56 97 LEU A CA 1
ATOM 763 C C . LEU A 1 97 ? -2.469 1.123 -7.615 1.00 96.56 97 LEU A C 1
ATOM 765 O O . LEU A 1 97 ? -1.770 0.932 -8.606 1.00 96.56 97 LEU A O 1
ATOM 769 N N . PHE A 1 98 ? -3.320 0.205 -7.153 1.00 97.00 98 PHE A N 1
ATOM 770 C CA . PHE A 1 98 ? -3.554 -1.078 -7.814 1.00 97.00 98 PHE A CA 1
ATOM 771 C C . PHE A 1 98 ? -3.966 -0.892 -9.283 1.00 97.00 98 PHE A C 1
ATOM 773 O O . PHE A 1 98 ? -3.303 -1.415 -10.178 1.00 97.00 98 PHE A O 1
ATOM 780 N N . GLY A 1 99 ? -5.009 -0.099 -9.551 1.00 96.62 99 GLY A N 1
ATOM 781 C CA . GLY A 1 99 ? -5.510 0.116 -10.913 1.00 96.62 99 GLY A CA 1
ATOM 782 C C . GLY A 1 99 ? -4.498 0.814 -11.831 1.00 96.62 99 GLY A C 1
ATOM 783 O O . GLY A 1 99 ? -4.329 0.428 -12.993 1.00 96.62 99 GLY A O 1
ATOM 784 N N . GLY A 1 100 ? -3.778 1.809 -11.307 1.00 96.62 100 GLY A N 1
ATOM 785 C CA . GLY A 1 100 ? -2.756 2.545 -12.053 1.00 96.62 100 GLY A CA 1
ATOM 786 C C . GLY A 1 100 ? -1.508 1.714 -12.359 1.00 96.62 100 GLY A C 1
ATOM 787 O O . GLY A 1 100 ? -1.025 1.702 -13.492 1.00 96.62 100 GLY A O 1
ATOM 788 N N . LEU A 1 101 ? -1.004 0.955 -11.382 1.00 96.62 101 LEU A N 1
ATOM 789 C CA . LEU A 1 101 ? 0.154 0.074 -11.572 1.00 96.62 101 LEU A CA 1
ATOM 790 C C . LEU A 1 101 ? -0.180 -1.126 -12.461 1.00 96.62 101 LEU A C 1
ATOM 792 O O . LEU A 1 101 ? 0.657 -1.529 -13.267 1.00 96.62 101 LEU A O 1
ATOM 796 N N . PHE A 1 102 ? -1.397 -1.671 -12.355 1.00 97.56 102 PHE A N 1
ATOM 797 C CA . PHE A 1 102 ? -1.860 -2.746 -13.229 1.00 97.56 102 PHE A CA 1
ATOM 798 C C . PHE A 1 102 ? -1.919 -2.295 -14.689 1.00 97.56 102 PHE A C 1
ATOM 800 O O . PHE A 1 102 ? -1.306 -2.921 -15.550 1.00 97.56 102 PHE A O 1
ATOM 807 N N . SER A 1 103 ? -2.620 -1.191 -14.962 1.00 97.12 103 SER A N 1
ATOM 808 C CA . SER A 1 103 ? -2.798 -0.693 -16.330 1.00 97.12 103 SER A CA 1
ATOM 809 C C . SER A 1 103 ? -1.469 -0.258 -16.955 1.00 97.12 103 SER A C 1
ATOM 811 O O . SER A 1 103 ? -1.130 -0.727 -18.040 1.00 97.12 103 SER A O 1
ATOM 813 N N . SER A 1 104 ? -0.663 0.542 -16.250 1.00 96.00 104 SER A N 1
ATOM 814 C CA . SER A 1 104 ? 0.653 0.979 -16.745 1.00 96.00 104 SER A CA 1
ATOM 815 C C . SER A 1 104 ? 1.661 -0.168 -16.890 1.00 96.00 104 SER A C 1
ATOM 817 O O . SER A 1 104 ? 2.449 -0.183 -17.836 1.00 96.00 104 SER A O 1
ATOM 819 N N . GLY A 1 105 ? 1.646 -1.154 -15.986 1.00 95.69 105 GLY A N 1
ATOM 820 C CA . GLY A 1 105 ? 2.484 -2.349 -16.087 1.00 95.69 105 GLY A CA 1
ATOM 821 C C . GLY A 1 105 ? 2.119 -3.209 -17.291 1.00 95.69 105 GLY A C 1
ATOM 822 O O . GLY A 1 105 ? 3.001 -3.593 -18.056 1.00 95.69 105 GLY A O 1
ATOM 823 N N . LEU A 1 106 ? 0.823 -3.450 -17.496 1.00 96.44 106 LEU A N 1
ATOM 824 C CA . LEU A 1 106 ? 0.327 -4.247 -18.612 1.00 96.44 106 LEU A CA 1
ATOM 825 C C . LEU A 1 106 ? 0.629 -3.583 -19.961 1.00 96.44 106 LEU A C 1
ATOM 827 O O . LEU A 1 106 ? 1.161 -4.241 -20.851 1.00 96.44 106 LEU A O 1
ATOM 831 N N . ILE A 1 107 ? 0.355 -2.281 -20.097 1.00 94.88 107 ILE A N 1
ATOM 832 C CA . ILE A 1 107 ? 0.645 -1.521 -21.322 1.00 94.88 107 ILE A CA 1
ATOM 833 C C . ILE A 1 107 ? 2.145 -1.563 -21.638 1.00 94.88 107 ILE A C 1
ATOM 835 O O . ILE A 1 107 ? 2.521 -1.838 -22.775 1.00 94.88 107 ILE A O 1
ATOM 839 N N . GLN A 1 108 ? 3.013 -1.357 -20.641 1.00 94.44 108 GLN A N 1
ATOM 840 C CA . GLN A 1 108 ? 4.459 -1.395 -20.859 1.00 94.44 108 GLN A CA 1
ATOM 841 C C . GLN A 1 108 ? 4.948 -2.770 -21.333 1.00 94.44 108 GLN A C 1
ATOM 843 O O . GLN A 1 108 ? 5.784 -2.819 -22.235 1.00 94.44 108 GLN A O 1
ATOM 848 N N . ILE A 1 109 ? 4.435 -3.861 -20.749 1.00 95.12 109 ILE A N 1
ATOM 849 C CA . ILE A 1 109 ? 4.777 -5.228 -21.169 1.00 95.12 109 ILE A CA 1
ATOM 850 C C . ILE A 1 109 ? 4.294 -5.480 -22.598 1.00 95.12 109 ILE A C 1
ATOM 852 O O . ILE A 1 109 ? 5.044 -6.032 -23.391 1.00 95.12 109 ILE A O 1
ATOM 856 N N . LEU A 1 110 ? 3.072 -5.062 -22.939 1.00 95.25 110 LEU A N 1
ATOM 857 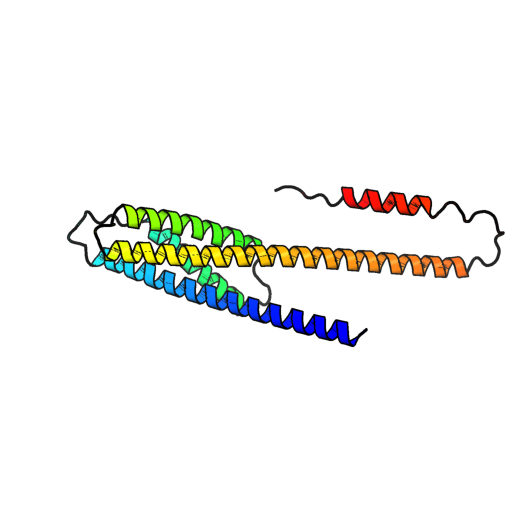C CA . LEU A 1 110 ? 2.495 -5.282 -24.267 1.00 95.25 110 LEU A CA 1
ATOM 858 C C . LEU A 1 110 ? 3.228 -4.506 -25.368 1.00 95.25 110 LEU A C 1
ATOM 860 O O . LEU A 1 110 ? 3.459 -5.058 -26.438 1.00 95.25 110 LEU A O 1
ATOM 864 N N . ILE A 1 111 ? 3.598 -3.247 -25.116 1.00 94.00 111 ILE A N 1
ATOM 865 C CA . ILE A 1 111 ? 4.275 -2.400 -26.112 1.00 94.00 111 ILE A CA 1
ATOM 866 C C . ILE A 1 111 ? 5.741 -2.814 -26.287 1.00 94.00 111 ILE A C 1
ATOM 868 O O . ILE A 1 111 ? 6.238 -2.872 -27.410 1.00 94.00 111 ILE A O 1
ATOM 872 N N . ASN A 1 112 ? 6.436 -3.123 -25.189 1.00 91.75 112 ASN A N 1
ATOM 873 C CA . ASN A 1 112 ? 7.885 -3.333 -25.188 1.00 91.75 112 ASN A CA 1
ATOM 874 C C . ASN A 1 112 ? 8.285 -4.803 -24.988 1.00 91.75 112 ASN A C 1
ATOM 876 O O . ASN A 1 112 ? 9.353 -5.062 -24.443 1.00 91.75 112 ASN A O 1
ATOM 880 N N . TYR A 1 113 ? 7.457 -5.773 -25.392 1.00 94.50 113 TYR A N 1
ATOM 881 C CA . TYR A 1 113 ? 7.683 -7.192 -25.067 1.00 94.50 113 TYR A CA 1
ATOM 882 C C . TYR A 1 113 ? 8.999 -7.779 -25.611 1.00 94.50 113 TYR A C 1
ATOM 884 O O . TYR A 1 113 ? 9.477 -8.799 -25.119 1.00 94.50 113 TYR A O 1
ATOM 892 N N . TRP A 1 114 ? 9.569 -7.138 -26.628 1.00 93.06 114 TRP A N 1
ATOM 893 C CA . TRP A 1 114 ? 10.837 -7.474 -27.279 1.00 93.06 114 TRP A CA 1
ATOM 894 C C . TRP A 1 114 ? 12.060 -7.084 -26.439 1.00 93.06 114 TRP A C 1
ATOM 896 O O . TRP A 1 114 ? 13.123 -7.679 -26.590 1.00 93.06 114 TRP A O 1
ATOM 906 N N . GLU A 1 115 ? 11.912 -6.101 -25.550 1.00 91.12 115 GLU A N 1
ATOM 907 C CA . GLU A 1 115 ? 13.014 -5.495 -24.810 1.00 91.12 115 GLU A CA 1
ATOM 908 C C . GLU A 1 115 ? 13.030 -5.983 -23.360 1.00 91.12 115 GLU A C 1
ATOM 910 O O . GLU A 1 115 ? 12.115 -5.735 -22.570 1.00 91.12 115 GLU A O 1
ATOM 915 N N . SER A 1 116 ? 14.110 -6.662 -22.973 1.00 93.06 116 SER A N 1
ATOM 916 C CA . SER A 1 116 ? 14.214 -7.307 -21.655 1.00 93.06 116 SER A CA 1
ATOM 917 C C . SER A 1 116 ? 14.085 -6.329 -20.478 1.00 93.06 116 SER A C 1
ATOM 919 O O . SER A 1 116 ? 13.455 -6.653 -19.468 1.00 93.06 116 SER A O 1
ATOM 921 N N . LEU A 1 117 ? 14.638 -5.117 -20.599 1.00 92.38 117 LEU A N 1
ATOM 922 C CA . LEU A 1 117 ? 14.689 -4.140 -19.510 1.00 92.38 117 LEU A CA 1
ATOM 923 C C . LEU A 1 117 ? 13.324 -3.456 -19.254 1.00 92.38 117 LEU A C 1
ATOM 925 O O . LEU A 1 117 ? 12.870 -3.462 -18.104 1.00 92.38 117 LEU A O 1
ATOM 929 N N . PRO A 1 118 ? 12.598 -2.944 -20.271 1.00 92.38 118 PRO A N 1
ATOM 930 C CA . PRO A 1 118 ? 11.204 -2.532 -20.126 1.00 92.38 118 PRO A CA 1
ATOM 931 C C . PRO A 1 118 ? 10.278 -3.653 -19.648 1.00 92.38 118 PRO A C 1
ATOM 933 O O . PRO A 1 118 ? 9.406 -3.381 -18.821 1.00 92.38 118 PRO A O 1
ATOM 936 N N . VAL A 1 119 ? 10.462 -4.895 -20.110 1.00 94.06 119 VAL A N 1
ATOM 937 C CA . VAL A 1 119 ? 9.673 -6.044 -19.631 1.00 94.06 119 VAL A CA 1
ATOM 938 C C . VAL A 1 119 ? 9.938 -6.311 -18.153 1.00 94.06 119 VAL A C 1
ATOM 940 O O . VAL A 1 119 ? 8.990 -6.519 -17.393 1.00 94.06 119 VAL A O 1
ATOM 943 N N . ALA A 1 120 ? 11.194 -6.243 -17.706 1.00 96.12 120 ALA A N 1
ATOM 944 C CA . ALA A 1 120 ? 11.543 -6.373 -16.294 1.00 96.12 120 ALA A CA 1
ATOM 945 C C . ALA A 1 120 ? 10.894 -5.265 -15.447 1.00 96.12 120 ALA A C 1
ATOM 947 O O . ALA A 1 120 ? 10.254 -5.555 -14.435 1.00 96.12 120 ALA A O 1
ATOM 948 N N . ALA A 1 121 ? 10.975 -4.005 -15.888 1.00 95.56 121 ALA A N 1
ATOM 949 C CA . ALA A 1 121 ? 10.321 -2.880 -15.217 1.00 95.56 121 ALA A CA 1
ATOM 950 C C . ALA A 1 121 ? 8.788 -3.037 -15.166 1.00 95.56 121 ALA A C 1
ATOM 952 O O . ALA A 1 121 ? 8.172 -2.777 -14.130 1.00 95.56 121 ALA A O 1
ATOM 953 N N . GLY A 1 122 ? 8.169 -3.500 -16.255 1.00 95.50 122 GLY A N 1
ATOM 954 C CA . GLY A 1 122 ? 6.746 -3.830 -16.304 1.00 95.50 122 GLY A CA 1
ATOM 955 C C . GLY A 1 122 ? 6.378 -4.949 -15.327 1.00 95.50 122 GLY A C 1
ATOM 956 O O . GLY A 1 122 ? 5.430 -4.815 -14.558 1.00 95.50 122 GLY A O 1
ATOM 957 N N . SER A 1 123 ? 7.184 -6.010 -15.276 1.00 97.19 123 SER A N 1
ATOM 958 C CA . SER A 1 123 ? 6.986 -7.153 -14.374 1.00 97.19 123 SER A CA 1
ATOM 959 C C . SER A 1 123 ? 7.051 -6.740 -12.903 1.00 97.19 123 SER A C 1
ATOM 961 O O . SER A 1 123 ? 6.202 -7.137 -12.106 1.00 97.19 123 SER A O 1
ATOM 963 N N . VAL A 1 124 ? 8.003 -5.873 -12.540 1.00 97.62 124 VAL A N 1
ATOM 964 C CA . VAL A 1 124 ? 8.108 -5.320 -11.180 1.00 97.62 124 VAL A CA 1
ATOM 965 C C . VAL A 1 124 ? 6.849 -4.541 -10.792 1.00 97.62 124 VAL A C 1
ATOM 967 O O . VAL A 1 124 ? 6.379 -4.682 -9.665 1.00 97.62 124 VAL A O 1
ATOM 970 N N . LYS A 1 125 ? 6.226 -3.790 -11.712 1.00 97.12 125 LYS A N 1
ATOM 971 C CA . LYS A 1 125 ? 4.942 -3.118 -11.429 1.00 97.12 125 LYS A CA 1
ATOM 972 C C . LYS A 1 125 ? 3.811 -4.094 -11.166 1.00 97.12 125 LYS A C 1
ATOM 974 O O . LYS A 1 125 ? 2.984 -3.812 -10.306 1.00 97.12 125 LYS A O 1
ATOM 979 N N . ILE A 1 126 ? 3.765 -5.223 -11.874 1.00 97.69 126 ILE A N 1
ATOM 980 C CA . ILE A 1 126 ? 2.763 -6.262 -11.611 1.00 97.69 126 ILE A CA 1
ATOM 981 C C . ILE A 1 126 ? 2.943 -6.817 -10.194 1.00 97.69 126 ILE A C 1
ATOM 983 O O . ILE A 1 126 ? 1.962 -6.974 -9.470 1.00 97.69 126 ILE A O 1
ATOM 987 N N . VAL A 1 127 ? 4.184 -7.011 -9.741 1.00 97.75 127 VAL A N 1
ATOM 988 C CA . VAL A 1 127 ? 4.458 -7.395 -8.346 1.00 97.75 127 VAL A CA 1
ATOM 989 C C . VAL A 1 127 ? 4.014 -6.302 -7.365 1.00 97.75 127 VAL A C 1
ATOM 991 O O . VAL A 1 127 ? 3.313 -6.606 -6.400 1.00 97.75 127 VAL A O 1
ATOM 994 N N . CYS A 1 128 ? 4.336 -5.028 -7.622 1.00 97.19 128 CYS A N 1
ATOM 995 C CA . CYS A 1 128 ? 3.850 -3.904 -6.806 1.00 97.19 128 CYS A CA 1
ATOM 996 C C . CYS A 1 128 ? 2.317 -3.852 -6.749 1.00 97.19 128 CYS A C 1
ATOM 998 O O . CYS A 1 128 ? 1.739 -3.614 -5.692 1.00 97.19 128 CYS A O 1
ATOM 1000 N N . CYS A 1 129 ? 1.658 -4.095 -7.880 1.00 97.25 129 CYS A N 1
ATOM 1001 C CA . CYS A 1 129 ? 0.209 -4.143 -8.003 1.00 97.25 129 CYS A CA 1
ATOM 1002 C C . CYS A 1 129 ? -0.387 -5.233 -7.099 1.00 97.25 129 CYS A C 1
ATOM 1004 O O . CYS A 1 129 ? -1.291 -4.948 -6.313 1.00 97.25 129 CYS A O 1
ATOM 1006 N N . LEU A 1 130 ? 0.173 -6.447 -7.115 1.00 97.88 130 LEU A N 1
ATOM 1007 C CA . LEU A 1 130 ? -0.252 -7.525 -6.218 1.00 97.88 130 LEU A CA 1
ATOM 1008 C C . LEU A 1 130 ? -0.036 -7.168 -4.742 1.00 97.88 130 LEU A C 1
ATOM 1010 O O . LEU A 1 130 ? -0.906 -7.437 -3.915 1.00 97.88 130 LEU A O 1
ATOM 1014 N N . LEU A 1 131 ? 1.081 -6.518 -4.402 1.00 96.88 131 LEU A N 1
ATOM 1015 C CA . LEU A 1 131 ? 1.333 -6.054 -3.035 1.00 96.88 131 LEU A CA 1
ATOM 1016 C C . LEU A 1 131 ? 0.292 -5.020 -2.582 1.00 96.88 131 LEU A C 1
ATOM 1018 O O . LEU A 1 131 ? -0.250 -5.151 -1.485 1.00 96.88 131 LEU A O 1
ATOM 1022 N N . HIS A 1 132 ? -0.048 -4.040 -3.425 1.00 96.50 132 HIS A N 1
ATOM 1023 C CA . HIS A 1 132 ? -1.101 -3.066 -3.119 1.00 96.50 132 HIS A CA 1
ATOM 1024 C C . HIS A 1 132 ? -2.488 -3.704 -3.031 1.00 96.50 132 HIS A C 1
ATOM 1026 O O . HIS A 1 132 ? -3.269 -3.326 -2.162 1.00 96.50 132 HIS A O 1
ATOM 1032 N N . PHE A 1 133 ? -2.783 -4.719 -3.845 1.00 96.88 133 PHE A N 1
ATOM 1033 C CA . PHE A 1 133 ? -4.024 -5.481 -3.719 1.00 96.88 133 PHE A CA 1
ATOM 1034 C C . PHE A 1 133 ? -4.115 -6.209 -2.370 1.00 96.88 133 PHE A C 1
ATOM 1036 O O . PHE A 1 133 ? -5.144 -6.154 -1.697 1.00 96.88 133 PHE A O 1
ATOM 1043 N N . VAL A 1 134 ? -3.028 -6.847 -1.929 1.00 96.50 134 VAL A N 1
ATOM 1044 C CA . VAL A 1 134 ? -2.975 -7.501 -0.614 1.00 96.50 134 VAL A CA 1
ATOM 1045 C C . VAL A 1 134 ? -3.146 -6.475 0.514 1.00 96.50 134 VAL A C 1
ATOM 1047 O O . VAL A 1 134 ? -3.923 -6.711 1.440 1.00 96.50 134 VAL A O 1
ATOM 1050 N N . LEU A 1 135 ? -2.484 -5.316 0.425 1.00 94.19 135 LEU A N 1
ATOM 1051 C CA . LEU A 1 135 ? -2.656 -4.214 1.380 1.00 94.19 135 LEU A CA 1
ATOM 1052 C C . LEU A 1 135 ? -4.100 -3.687 1.404 1.00 94.19 135 LEU A C 1
ATOM 1054 O O . LEU A 1 135 ? -4.639 -3.449 2.485 1.00 94.19 135 LEU A O 1
ATOM 1058 N N . PHE A 1 136 ? -4.746 -3.583 0.242 1.00 95.12 136 PHE A N 1
ATOM 1059 C CA . PHE A 1 136 ? -6.157 -3.221 0.114 1.00 95.12 136 PHE A CA 1
ATOM 1060 C C . PHE A 1 136 ? -7.066 -4.228 0.828 1.00 95.12 136 PHE A C 1
ATOM 1062 O O . PHE A 1 136 ? -7.894 -3.827 1.645 1.00 95.12 136 PHE A O 1
ATOM 1069 N N . VAL A 1 137 ? -6.882 -5.535 0.598 1.00 95.69 137 VAL A N 1
ATOM 1070 C CA . VAL A 1 137 ? -7.672 -6.575 1.279 1.00 95.69 137 VAL A CA 1
ATOM 1071 C C . VAL A 1 137 ? -7.500 -6.477 2.795 1.00 95.69 137 VAL A C 1
ATOM 1073 O O . VAL A 1 137 ? -8.489 -6.549 3.529 1.00 95.69 137 VAL A O 1
ATOM 1076 N N . PHE A 1 138 ? -6.276 -6.248 3.281 1.00 93.50 138 PHE A N 1
ATOM 1077 C CA . PHE A 1 138 ? -6.040 -6.023 4.708 1.00 93.50 138 PHE A CA 1
ATOM 1078 C C . PHE A 1 138 ? -6.775 -4.787 5.230 1.00 93.50 138 PHE A C 1
ATOM 1080 O O . PHE A 1 138 ? -7.451 -4.880 6.255 1.00 93.50 138 PHE A O 1
ATOM 1087 N N . ALA A 1 139 ? -6.732 -3.668 4.506 1.00 92.06 139 ALA A N 1
ATOM 1088 C CA . ALA A 1 139 ? -7.454 -2.457 4.883 1.00 92.06 139 ALA A CA 1
ATOM 1089 C C . ALA A 1 139 ? -8.979 -2.682 4.931 1.00 92.06 139 ALA A C 1
ATOM 1091 O O . ALA A 1 139 ? -9.645 -2.220 5.859 1.00 92.06 139 ALA A O 1
ATOM 1092 N N . CYS A 1 140 ? -9.542 -3.451 3.993 1.00 94.00 140 CYS A N 1
ATOM 1093 C CA . CYS A 1 140 ? -10.956 -3.833 4.013 1.00 94.00 140 CYS A CA 1
ATOM 1094 C C . CYS A 1 140 ? -11.310 -4.685 5.240 1.00 94.00 140 CYS A C 1
ATOM 1096 O O . CYS A 1 140 ? -12.324 -4.436 5.900 1.00 94.00 140 CYS A O 1
ATOM 1098 N N . VAL A 1 141 ? -10.473 -5.673 5.572 1.00 93.25 141 VAL A N 1
ATOM 1099 C CA . VAL A 1 141 ? -10.664 -6.522 6.758 1.00 93.25 141 VAL A CA 1
ATOM 1100 C C . VAL A 1 141 ? -10.588 -5.692 8.040 1.00 93.25 141 VAL A C 1
ATOM 1102 O O . VAL A 1 141 ? -11.409 -5.883 8.940 1.00 93.25 141 VAL A O 1
ATOM 1105 N N . ASP A 1 142 ? -9.658 -4.744 8.122 1.00 90.31 142 ASP A N 1
ATOM 1106 C CA . ASP A 1 142 ? -9.513 -3.860 9.278 1.00 90.31 142 ASP A CA 1
ATOM 1107 C C . ASP A 1 142 ? -10.709 -2.912 9.430 1.00 90.31 142 ASP A C 1
ATOM 1109 O O . ASP A 1 142 ? -11.251 -2.789 10.533 1.00 90.31 142 ASP A O 1
ATOM 1113 N N . CYS A 1 143 ? -11.204 -2.329 8.331 1.00 91.00 143 CYS A N 1
ATOM 1114 C CA . CYS A 1 143 ? -12.460 -1.570 8.308 1.00 91.00 143 CYS A CA 1
ATOM 1115 C C . CYS A 1 143 ? -13.632 -2.401 8.849 1.00 91.00 143 CYS A C 1
ATOM 1117 O O . CYS A 1 143 ? -14.384 -1.940 9.711 1.00 91.00 143 CYS A O 1
ATOM 1119 N N . HIS A 1 144 ? -13.779 -3.642 8.376 1.00 92.69 144 HIS A N 1
ATOM 1120 C CA . HIS A 1 144 ? -14.864 -4.525 8.801 1.00 92.69 144 HIS A CA 1
ATOM 1121 C C . HIS A 1 144 ? -14.774 -4.875 10.295 1.00 92.69 144 HIS A C 1
ATOM 1123 O O . HIS A 1 144 ? -15.773 -4.835 11.023 1.00 92.69 144 HIS A O 1
ATOM 1129 N N . ARG A 1 145 ? -13.565 -5.159 10.788 1.00 88.88 145 ARG A N 1
ATOM 1130 C CA . ARG A 1 145 ? -13.324 -5.429 12.211 1.00 88.88 145 ARG A CA 1
ATOM 1131 C C . ARG A 1 145 ? -13.614 -4.215 13.079 1.00 88.88 145 ARG A C 1
ATOM 1133 O O . ARG A 1 145 ? -14.221 -4.374 14.135 1.00 88.88 145 ARG A O 1
ATOM 1140 N N . LEU A 1 146 ? -13.204 -3.023 12.649 1.00 88.94 146 LEU A N 1
ATOM 1141 C CA . LEU A 1 146 ? -13.475 -1.786 13.378 1.00 88.94 146 LEU A CA 1
ATOM 1142 C C . LEU A 1 146 ? -14.980 -1.522 13.464 1.00 88.94 146 LEU A C 1
ATOM 1144 O O . LEU A 1 146 ? -15.493 -1.246 14.545 1.00 88.94 146 LEU A O 1
ATOM 1148 N N . ARG A 1 147 ? -15.701 -1.702 12.353 1.00 91.31 147 ARG A N 1
ATOM 1149 C CA . ARG A 1 147 ? -17.162 -1.571 12.320 1.00 91.31 147 ARG A CA 1
ATOM 1150 C C . ARG A 1 147 ? -17.844 -2.540 13.289 1.00 91.31 147 ARG A C 1
ATOM 1152 O O . ARG A 1 147 ? -18.751 -2.141 14.012 1.00 91.31 147 ARG A O 1
ATOM 1159 N N . THR A 1 148 ? -17.380 -3.786 13.337 1.00 91.62 148 THR A N 1
ATOM 1160 C CA . THR A 1 148 ? -17.945 -4.814 14.225 1.00 91.62 148 THR A CA 1
ATOM 1161 C C . THR A 1 148 ? -17.696 -4.496 15.703 1.00 91.62 148 THR A C 1
ATOM 1163 O O . THR A 1 148 ? -18.599 -4.659 16.520 1.00 91.62 148 THR A O 1
ATOM 1166 N N . LYS A 1 149 ? -16.505 -3.990 16.054 1.00 88.69 149 LYS A N 1
ATOM 1167 C CA . LYS A 1 149 ? -16.190 -3.551 17.426 1.00 88.69 149 LYS A CA 1
ATOM 1168 C C . LYS A 1 149 ? -17.066 -2.380 17.860 1.00 88.69 149 LYS A C 1
ATOM 1170 O O . LYS A 1 149 ? -17.703 -2.461 18.901 1.00 88.69 149 LYS A O 1
ATOM 1175 N N . ASN A 1 150 ? -17.179 -1.354 17.015 1.00 89.50 150 ASN A N 1
ATOM 1176 C CA . ASN A 1 150 ? -18.006 -0.187 17.314 1.00 89.50 150 ASN A CA 1
ATOM 1177 C C . ASN A 1 150 ? -19.480 -0.575 17.516 1.00 89.50 150 ASN A C 1
ATOM 1179 O O . ASN A 1 150 ? -20.130 -0.058 18.418 1.00 89.50 150 ASN A O 1
ATOM 1183 N N . ALA A 1 151 ? -20.008 -1.512 16.720 1.00 90.44 151 ALA A N 1
ATOM 1184 C CA . ALA A 1 151 ? -21.368 -2.016 16.903 1.00 90.44 151 ALA A CA 1
ATOM 1185 C C . ALA A 1 151 ? -21.547 -2.748 18.248 1.00 90.44 151 ALA A C 1
ATOM 1187 O O . ALA A 1 151 ? -22.542 -2.524 18.935 1.00 90.44 151 ALA A O 1
ATOM 1188 N N . ALA A 1 152 ? -20.583 -3.583 18.649 1.00 90.81 152 ALA A N 1
ATOM 1189 C CA . ALA A 1 152 ? -20.619 -4.274 19.938 1.00 90.81 152 ALA A CA 1
ATOM 1190 C C . ALA A 1 152 ? -20.538 -3.300 21.126 1.00 90.81 152 ALA A C 1
ATOM 1192 O O . ALA A 1 152 ? -21.284 -3.457 22.092 1.00 90.81 152 ALA A O 1
ATOM 1193 N N . ASP A 1 153 ? -19.696 -2.268 21.033 1.00 89.00 153 ASP A N 1
ATOM 1194 C CA . ASP A 1 153 ? -19.548 -1.251 22.078 1.00 89.00 153 ASP A CA 1
ATOM 1195 C C . ASP A 1 153 ? -20.821 -0.409 22.235 1.00 89.00 153 ASP A C 1
ATOM 1197 O O . ASP A 1 153 ? -21.249 -0.145 23.357 1.00 89.00 153 ASP A O 1
ATOM 1201 N N . LEU A 1 154 ? -21.475 -0.042 21.127 1.00 91.25 154 LEU A N 1
ATOM 1202 C CA . LEU A 1 154 ? -22.760 0.664 21.156 1.00 91.25 154 LEU A CA 1
ATOM 1203 C C . LEU A 1 154 ? -23.862 -0.182 21.808 1.00 91.25 154 LEU A C 1
ATOM 1205 O O . LEU A 1 154 ? -24.637 0.332 22.613 1.00 91.25 154 LEU A O 1
ATOM 1209 N N . VAL A 1 155 ? -23.914 -1.486 21.513 1.00 93.56 155 VAL A N 1
ATOM 1210 C CA . VAL A 1 155 ? -24.857 -2.409 22.165 1.00 93.56 155 VAL A CA 1
ATOM 1211 C C . VAL A 1 155 ? -24.541 -2.549 23.654 1.00 93.56 155 VAL A C 1
ATOM 1213 O O . VAL A 1 155 ? -25.455 -2.489 24.472 1.00 93.56 155 VAL A O 1
ATOM 1216 N N . ALA A 1 156 ? -23.268 -2.683 24.031 1.00 90.75 156 ALA A N 1
ATOM 1217 C CA . ALA A 1 156 ? -22.864 -2.763 25.432 1.00 90.75 156 ALA A CA 1
ATOM 1218 C C . ALA A 1 156 ? -23.237 -1.489 26.210 1.00 90.75 156 ALA A C 1
ATOM 1220 O O . ALA A 1 156 ? -23.754 -1.582 27.324 1.00 90.75 156 ALA A O 1
ATOM 1221 N N . GLN A 1 157 ? -23.047 -0.312 25.606 1.00 91.44 157 GLN A N 1
ATOM 1222 C CA . GLN A 1 157 ? -23.463 0.971 26.179 1.00 91.44 157 GLN A CA 1
ATOM 1223 C C . GLN A 1 157 ? -24.988 1.073 26.319 1.00 91.44 157 GLN A C 1
ATOM 1225 O O . GLN A 1 157 ? -25.475 1.524 27.354 1.00 91.44 157 GLN A O 1
ATOM 1230 N N . ALA A 1 158 ? -25.751 0.609 25.325 1.00 91.69 158 ALA A N 1
ATOM 1231 C CA . ALA A 1 158 ? -27.212 0.583 25.391 1.00 91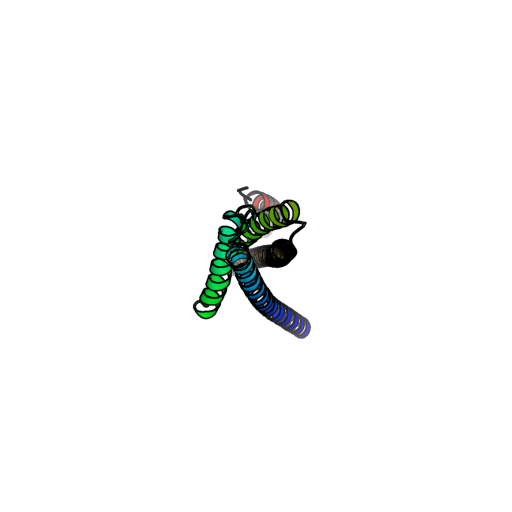.69 158 ALA A CA 1
ATOM 1232 C C . ALA A 1 158 ? -27.742 -0.392 26.458 1.00 91.69 158 ALA A C 1
ATOM 1234 O O . ALA A 1 158 ? -28.717 -0.102 27.142 1.00 91.69 158 ALA A O 1
ATOM 1235 N N . VAL A 1 159 ? -27.098 -1.548 26.640 1.00 91.62 159 VAL A N 1
ATOM 1236 C CA . VAL A 1 159 ? -27.468 -2.505 27.697 1.00 91.62 159 VAL A CA 1
ATOM 1237 C C . VAL A 1 159 ? -27.136 -1.950 29.084 1.00 91.62 159 VAL A C 1
ATOM 1239 O O . VAL A 1 159 ? -27.929 -2.121 30.010 1.00 91.62 159 VAL A O 1
ATOM 1242 N N . ALA A 1 160 ? -25.999 -1.265 29.236 1.00 92.25 160 ALA A N 1
ATOM 1243 C CA . ALA A 1 160 ? -25.631 -0.620 30.494 1.00 92.25 160 ALA A CA 1
ATOM 1244 C C . ALA A 1 160 ? -26.660 0.448 30.904 1.00 92.25 160 ALA A C 1
ATOM 1246 O O . ALA A 1 160 ? -27.131 0.429 32.038 1.00 92.25 160 ALA A O 1
ATOM 1247 N N . SER A 1 161 ? -27.095 1.295 29.965 1.00 90.62 161 SER A N 1
ATOM 1248 C CA . SER A 1 161 ? -28.086 2.338 30.258 1.00 90.62 161 SER A CA 1
ATOM 1249 C C . SER A 1 161 ? -29.480 1.791 30.593 1.00 90.62 161 SER A C 1
ATOM 1251 O O . SER A 1 161 ? -30.200 2.396 31.384 1.00 90.62 161 SER A O 1
ATOM 1253 N N . LEU A 1 162 ? -29.871 0.630 30.052 1.00 90.81 162 LEU A N 1
ATOM 1254 C CA . LEU A 1 162 ? -31.123 -0.035 30.439 1.00 90.81 162 LEU A CA 1
ATOM 1255 C C . LEU A 1 162 ? -31.077 -0.578 31.871 1.00 90.81 162 LEU A C 1
ATOM 1257 O O . LEU A 1 162 ? -32.068 -0.480 32.594 1.00 90.81 162 LEU A O 1
ATOM 1261 N N . LYS A 1 163 ? -29.929 -1.115 32.293 1.00 92.88 163 LYS A N 1
ATOM 1262 C CA . LYS A 1 163 ? -29.754 -1.652 33.646 1.00 92.88 163 LYS A CA 1
ATOM 1263 C C . LYS A 1 163 ? -29.858 -0.558 34.712 1.00 92.88 163 LYS A C 1
ATOM 1265 O O . LYS A 1 163 ? -30.478 -0.781 35.750 1.00 92.88 163 LYS A O 1
ATOM 1270 N N . ASP A 1 164 ? -29.316 0.623 34.427 1.00 91.56 164 ASP A N 1
ATOM 1271 C CA . ASP A 1 164 ? -29.390 1.773 35.333 1.00 91.56 164 ASP A CA 1
ATOM 1272 C C . ASP A 1 164 ? -30.844 2.252 35.529 1.00 91.56 164 ASP A C 1
ATOM 1274 O O . ASP A 1 164 ? -31.238 2.617 36.638 1.00 91.56 164 ASP A O 1
ATOM 1278 N N . ASN A 1 165 ? -31.675 2.168 34.482 1.00 86.00 165 ASN A N 1
ATOM 1279 C CA . ASN A 1 165 ? -33.097 2.521 34.552 1.00 86.00 165 ASN A CA 1
ATOM 1280 C C . ASN A 1 165 ? -33.930 1.500 35.345 1.00 86.00 165 ASN A C 1
ATOM 1282 O O . ASN A 1 165 ? -34.786 1.889 36.138 1.00 86.00 165 ASN A O 1
ATOM 1286 N N . GLU A 1 166 ? -33.682 0.199 35.178 1.00 85.69 166 GLU A N 1
ATOM 1287 C CA . GLU A 1 166 ? -34.397 -0.842 35.935 1.00 85.69 166 GLU A CA 1
ATOM 1288 C C . GLU A 1 166 ? -34.103 -0.739 37.443 1.00 85.69 166 GLU A C 1
ATOM 1290 O O . GLU A 1 166 ? -34.984 -0.914 38.287 1.00 85.69 166 GLU A O 1
ATOM 1295 N N . GLN A 1 167 ? -32.868 -0.374 37.795 1.00 76.44 167 GLN A N 1
ATOM 1296 C CA . GLN A 1 167 ? -32.450 -0.189 39.182 1.00 76.44 167 GLN A CA 1
ATOM 1297 C C . GLN A 1 167 ? -33.104 1.045 39.831 1.00 76.44 167 GLN A C 1
ATOM 1299 O O . GLN A 1 167 ? -33.386 1.036 41.032 1.00 76.44 167 GLN A O 1
ATOM 1304 N N . PHE A 1 168 ? -33.413 2.074 39.036 1.00 75.88 168 PHE A N 1
ATOM 1305 C CA . PHE A 1 168 ? -34.210 3.220 39.469 1.00 75.88 168 PHE A CA 1
ATOM 1306 C C . PHE A 1 168 ? -35.678 2.839 39.735 1.00 75.88 168 PHE A C 1
ATOM 1308 O O . PHE A 1 168 ? -36.226 3.227 40.768 1.00 75.88 168 PHE A O 1
ATOM 1315 N N . GLU A 1 169 ? -36.299 2.027 38.872 1.00 74.56 169 GLU A N 1
ATOM 1316 C CA . GLU A 1 169 ? -37.684 1.559 39.066 1.00 74.56 169 GLU A CA 1
ATOM 1317 C C . GLU A 1 169 ? -37.830 0.626 40.280 1.00 74.56 169 GLU A C 1
ATOM 1319 O O . GLU A 1 169 ? -38.758 0.767 41.074 1.00 74.56 169 GLU A O 1
ATOM 1324 N N . LEU A 1 170 ? -36.886 -0.292 40.504 1.00 65.50 170 LEU A N 1
ATOM 1325 C CA . LEU A 1 170 ? -36.903 -1.156 41.693 1.00 65.50 170 LEU A CA 1
ATOM 1326 C C . LEU A 1 170 ? -36.735 -0.366 43.003 1.00 65.50 170 LEU A C 1
ATOM 1328 O O . LEU A 1 170 ? -37.317 -0.736 44.025 1.00 65.50 170 LEU A O 1
ATOM 1332 N N . SER A 1 171 ? -35.984 0.739 42.977 1.00 67.06 171 SER A N 1
ATOM 1333 C CA . SER A 1 171 ? -35.833 1.640 44.126 1.00 67.06 171 SER A CA 1
ATOM 1334 C C . SER A 1 171 ? -37.108 2.452 44.402 1.00 67.06 171 SER A C 1
ATOM 1336 O O . SER A 1 171 ? -37.474 2.654 45.561 1.00 67.06 171 SER A O 1
ATOM 1338 N N . SER A 1 172 ? -37.840 2.865 43.360 1.00 61.72 172 SER A N 1
ATOM 1339 C CA . SER A 1 172 ? -39.092 3.618 43.515 1.00 61.72 172 SER A CA 1
ATOM 1340 C C . SER A 1 172 ? -40.277 2.734 43.935 1.00 61.72 172 SER A C 1
ATOM 1342 O O . SER A 1 172 ? -41.101 3.161 44.746 1.00 61.72 172 SER A O 1
ATOM 1344 N N . VAL A 1 173 ? -40.329 1.473 43.489 1.00 56.88 173 VAL A N 1
ATOM 1345 C CA . VAL A 1 173 ? -41.358 0.500 43.911 1.00 56.88 173 VAL A CA 1
ATOM 1346 C C . VAL A 1 173 ? -41.164 0.058 45.370 1.00 56.88 173 VAL A C 1
ATOM 1348 O O . VAL A 1 173 ? -42.142 -0.222 46.064 1.00 56.88 173 VAL A O 1
ATOM 1351 N N . GLY A 1 174 ? -39.933 0.097 45.894 1.00 54.00 174 GLY A N 1
ATOM 1352 C CA . GLY A 1 174 ? -39.644 -0.130 47.317 1.00 54.00 174 GLY A CA 1
ATOM 1353 C C . GLY A 1 174 ? -40.265 0.898 48.277 1.00 54.00 174 GLY A C 1
ATOM 1354 O O . GLY A 1 174 ? -40.384 0.613 49.469 1.00 54.00 174 GLY A O 1
ATOM 1355 N N . ALA A 1 175 ? -40.708 2.058 47.773 1.00 50.16 175 ALA A N 1
ATOM 1356 C CA . ALA A 1 175 ? -41.411 3.082 48.550 1.00 50.16 175 ALA A CA 1
ATOM 1357 C C . ALA A 1 175 ? -42.950 2.979 48.465 1.00 50.16 175 ALA A C 1
ATOM 1359 O O . ALA A 1 175 ? -43.647 3.642 49.230 1.00 50.16 175 ALA A O 1
ATOM 1360 N N . VAL A 1 176 ? -43.501 2.128 47.591 1.00 46.41 176 VAL A N 1
ATOM 1361 C CA . VAL A 1 176 ? -44.955 1.927 47.434 1.00 46.41 176 VAL A CA 1
ATOM 1362 C C . VAL A 1 176 ? -45.355 0.606 48.084 1.00 46.41 176 VAL A C 1
ATOM 1364 O O . VAL A 1 176 ? -45.774 -0.354 47.443 1.00 46.41 176 VAL A O 1
ATOM 1367 N N . LYS A 1 177 ? -45.210 0.541 49.406 1.00 47.00 177 LYS A N 1
ATOM 1368 C CA . LYS A 1 177 ? -45.695 -0.576 50.217 1.00 47.00 177 LYS A CA 1
ATOM 1369 C C . LYS A 1 177 ? -47.084 -0.251 50.773 1.00 47.00 177 LYS A C 1
ATOM 1371 O O . LYS A 1 177 ? -47.215 -0.176 51.980 1.00 47.00 177 LYS A O 1
ATOM 1376 N N . GLU A 1 178 ? -48.076 -0.019 49.900 1.00 53.00 178 GLU A N 1
ATOM 1377 C CA . GLU A 1 178 ? -49.526 -0.108 50.207 1.00 53.00 178 GLU A CA 1
ATOM 1378 C C . GLU A 1 178 ? -50.420 0.250 48.992 1.00 53.00 178 GLU A C 1
ATOM 1380 O O . GLU A 1 178 ? -51.171 1.215 49.030 1.00 53.00 178 GLU A O 1
ATOM 1385 N N . VAL A 1 179 ? -50.396 -0.499 47.879 1.00 52.41 179 VAL A N 1
ATOM 1386 C CA . VAL A 1 179 ? -51.519 -0.430 46.912 1.00 52.41 179 VAL A CA 1
ATOM 1387 C C . VAL A 1 179 ? -51.859 -1.814 46.358 1.00 52.41 179 VAL A C 1
ATOM 1389 O O . VAL A 1 179 ? -50.992 -2.615 46.019 1.00 52.41 179 VAL A O 1
ATOM 1392 N N . ALA A 1 180 ? -53.165 -2.072 46.342 1.00 54.22 180 ALA A N 1
ATOM 1393 C CA . ALA A 1 180 ? -53.859 -3.345 46.240 1.00 54.22 180 ALA A CA 1
ATOM 1394 C C . ALA A 1 180 ? -53.559 -4.216 44.992 1.00 54.22 180 ALA A C 1
ATOM 1396 O O . ALA A 1 180 ? -53.272 -3.706 43.905 1.00 54.22 180 ALA A O 1
ATOM 1397 N N . PRO A 1 181 ? -53.707 -5.550 45.122 1.00 50.09 181 PRO A N 1
ATOM 1398 C CA . PRO A 1 181 ? -53.458 -6.515 44.054 1.00 50.09 181 PRO A CA 1
ATOM 1399 C C . PRO A 1 181 ? -54.589 -6.517 43.013 1.00 50.09 181 PRO A C 1
ATOM 1401 O O . PRO A 1 181 ? -55.688 -6.993 43.285 1.00 50.09 181 PRO A O 1
ATOM 1404 N N . GLY A 1 182 ? -54.327 -6.025 41.797 1.00 54.62 182 GLY A N 1
ATOM 1405 C CA . GLY A 1 182 ? -55.308 -6.149 40.707 1.00 54.62 182 GLY A CA 1
ATOM 1406 C C . GLY A 1 182 ? -54.867 -5.845 39.268 1.00 54.62 182 GLY A C 1
ATOM 1407 O O . GLY A 1 182 ? -55.644 -6.117 38.361 1.00 54.62 182 GLY A O 1
ATOM 1408 N N . MET A 1 183 ? -53.664 -5.308 39.002 1.00 51.12 183 MET A N 1
ATOM 1409 C CA . MET A 1 183 ? -53.388 -4.663 37.695 1.00 51.12 183 MET A CA 1
ATOM 1410 C C . MET A 1 183 ? -52.030 -4.972 37.023 1.00 51.12 183 MET A C 1
ATOM 1412 O O . MET A 1 183 ? -51.543 -4.185 36.218 1.00 51.12 183 MET A O 1
ATOM 1416 N N . ALA A 1 184 ? -51.399 -6.120 37.289 1.00 50.38 184 ALA A N 1
ATOM 1417 C CA . ALA A 1 184 ? -50.017 -6.380 36.840 1.00 50.38 184 ALA A CA 1
ATOM 1418 C C . ALA A 1 184 ? -49.835 -7.027 35.440 1.00 50.38 184 ALA A C 1
ATOM 1420 O O . ALA A 1 184 ? -48.705 -7.261 35.023 1.00 50.38 184 ALA A O 1
ATOM 1421 N N . LEU A 1 185 ? -50.891 -7.327 34.674 1.00 51.78 185 LEU A N 1
ATOM 1422 C CA . LEU A 1 185 ? -50.767 -8.180 33.469 1.00 51.78 185 LEU A CA 1
ATOM 1423 C C . LEU A 1 185 ? -50.576 -7.454 32.120 1.00 51.78 185 LEU A C 1
ATOM 1425 O O . LEU A 1 185 ? -50.421 -8.114 31.094 1.00 51.78 185 LEU A O 1
ATOM 1429 N N . ILE A 1 186 ? -50.548 -6.118 32.081 1.00 54.44 186 ILE A N 1
ATOM 1430 C CA . ILE A 1 186 ? -50.568 -5.363 30.808 1.00 54.44 186 ILE A CA 1
ATOM 1431 C C . ILE A 1 186 ? -49.154 -5.014 30.277 1.00 54.44 186 ILE A C 1
ATOM 1433 O O . ILE A 1 186 ? -48.985 -4.802 29.078 1.00 54.44 186 ILE A O 1
ATOM 1437 N N . SER A 1 187 ? -48.105 -5.036 31.109 1.00 54.59 187 SER A N 1
ATOM 1438 C CA . SER A 1 187 ? -46.805 -4.422 30.759 1.00 54.59 187 SER A CA 1
ATOM 1439 C C . SER A 1 187 ? -45.921 -5.230 29.780 1.00 54.59 187 SER A C 1
ATOM 1441 O O . SER A 1 187 ? -45.204 -4.662 28.956 1.00 54.59 187 SER A O 1
ATOM 1443 N N . ILE A 1 188 ? -46.013 -6.566 29.769 1.00 56.16 188 ILE A N 1
ATOM 1444 C CA . ILE A 1 188 ? -45.066 -7.413 29.009 1.00 56.16 188 ILE A CA 1
ATOM 1445 C C . ILE A 1 188 ? -45.291 -7.340 27.484 1.00 56.16 188 ILE A C 1
ATOM 1447 O O . ILE A 1 188 ? -44.339 -7.408 26.707 1.00 56.16 188 ILE A O 1
ATOM 1451 N N . LYS A 1 189 ? -46.533 -7.139 27.020 1.00 55.31 189 LYS A N 1
ATOM 1452 C CA . LYS A 1 189 ? -46.831 -7.059 25.574 1.00 55.31 189 LYS A CA 1
ATOM 1453 C C . LYS A 1 189 ? -46.333 -5.766 24.920 1.00 55.31 189 LYS A C 1
ATOM 1455 O O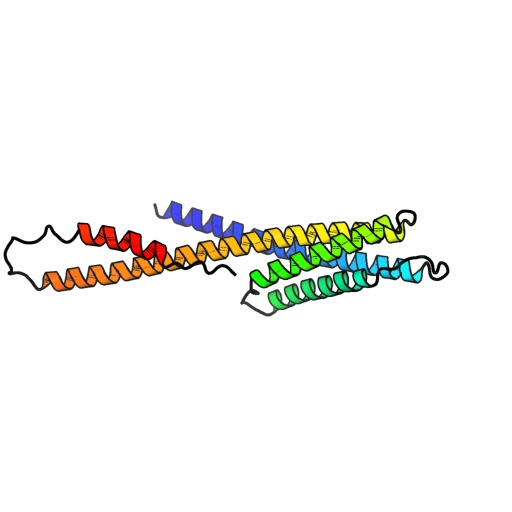 . LYS A 1 189 ? -46.094 -5.755 23.713 1.00 55.31 189 LYS A O 1
ATOM 1460 N N . THR A 1 190 ? -46.143 -4.699 25.691 1.00 56.91 190 THR A N 1
ATOM 1461 C CA . THR A 1 190 ? -45.681 -3.403 25.170 1.00 56.91 190 THR A CA 1
ATOM 1462 C C . THR A 1 190 ? -44.169 -3.403 24.926 1.00 56.91 190 THR A C 1
ATOM 1464 O O . THR A 1 190 ? -43.709 -2.843 23.931 1.00 56.91 190 THR A O 1
ATOM 1467 N N . LEU A 1 191 ? -43.399 -4.122 25.752 1.00 55.19 191 LEU A N 1
ATOM 1468 C CA . LEU A 1 191 ? -41.941 -4.240 25.615 1.00 55.19 191 LEU A CA 1
ATOM 1469 C C . LEU A 1 191 ? -41.517 -4.990 24.339 1.00 55.19 191 LEU A C 1
ATOM 1471 O O . LEU A 1 191 ? -40.582 -4.568 23.661 1.00 55.19 191 LEU A O 1
ATOM 1475 N N . ALA A 1 192 ? -42.260 -6.024 23.932 1.00 56.31 192 ALA A N 1
ATOM 1476 C CA . ALA A 1 192 ? -41.977 -6.758 22.693 1.00 56.31 192 ALA A CA 1
ATOM 1477 C C . ALA A 1 192 ? -42.182 -5.910 21.417 1.00 56.31 192 ALA A C 1
ATOM 1479 O O . ALA A 1 192 ? -41.567 -6.173 20.384 1.00 56.31 192 ALA A O 1
ATOM 1480 N N . LYS A 1 193 ? -43.022 -4.865 21.471 1.00 53.25 193 LYS A N 1
ATOM 1481 C CA . LYS A 1 193 ? -43.315 -3.999 20.314 1.00 53.25 193 LYS A CA 1
ATOM 1482 C C . LYS A 1 193 ? -42.258 -2.904 20.102 1.00 53.25 193 LYS A C 1
ATOM 1484 O O . LYS A 1 193 ? -42.064 -2.463 18.970 1.00 53.25 193 LYS A O 1
ATOM 1489 N N . LEU A 1 194 ? -41.545 -2.514 21.163 1.00 53.16 194 LEU A N 1
ATOM 1490 C CA . LEU A 1 194 ? -40.457 -1.527 21.122 1.00 53.16 194 LEU A CA 1
ATOM 1491 C C . LEU A 1 194 ? -39.138 -2.107 20.584 1.00 53.16 194 LEU A C 1
ATOM 1493 O O . LEU A 1 194 ? -38.412 -1.405 19.885 1.00 53.16 194 LEU A O 1
ATOM 1497 N N . GLN A 1 195 ? -38.848 -3.395 20.811 1.00 55.38 195 GLN A N 1
ATOM 1498 C CA . GLN A 1 195 ? -37.649 -4.028 20.237 1.00 55.38 195 GLN A CA 1
ATOM 1499 C C . GLN A 1 195 ? -37.673 -4.079 18.700 1.00 55.38 195 GLN A C 1
ATOM 1501 O O . GLN A 1 195 ? -36.638 -3.878 18.068 1.00 55.38 195 GLN A O 1
ATOM 1506 N N . ASN A 1 196 ? -38.846 -4.264 18.085 1.00 52.75 196 ASN A N 1
ATOM 1507 C CA . ASN A 1 196 ? -38.960 -4.323 16.623 1.00 52.75 196 ASN A CA 1
ATOM 1508 C C . ASN A 1 196 ? -38.860 -2.952 15.930 1.00 52.75 196 ASN A C 1
ATOM 1510 O O . ASN A 1 196 ? -38.514 -2.899 14.756 1.00 52.75 196 ASN A O 1
ATOM 1514 N N . THR A 1 197 ? -39.108 -1.840 16.630 1.00 50.62 197 THR A N 1
ATOM 1515 C CA . THR A 1 197 ? -39.070 -0.489 16.030 1.00 50.62 197 THR A CA 1
ATOM 1516 C C . THR A 1 197 ? -37.691 0.174 16.088 1.00 50.62 197 THR A C 1
ATOM 1518 O O . THR A 1 197 ? -37.420 1.098 15.324 1.00 50.62 197 THR A O 1
ATOM 1521 N N . VAL A 1 198 ? -36.781 -0.306 16.942 1.00 51.44 198 VAL A N 1
ATOM 1522 C CA . VAL A 1 198 ? -35.400 0.212 17.014 1.00 51.44 198 VAL A CA 1
ATOM 1523 C C . VAL A 1 198 ? -34.537 -0.304 15.853 1.00 51.44 198 VAL A C 1
ATOM 1525 O O . VAL A 1 198 ? -33.615 0.386 15.423 1.00 51.44 198 VAL A O 1
ATOM 1528 N N . CYS A 1 199 ? -34.878 -1.458 15.267 1.00 46.34 199 CYS A N 1
ATOM 1529 C CA . CYS A 1 199 ? -34.154 -2.019 14.121 1.00 46.34 199 CYS A CA 1
ATOM 1530 C C . CYS A 1 199 ? -34.319 -1.179 12.835 1.00 46.34 199 CYS A C 1
ATOM 1532 O O . CYS A 1 199 ? -33.394 -1.085 12.034 1.00 46.34 199 CYS A O 1
ATOM 1534 N N . GLU A 1 200 ? -35.448 -0.483 12.674 1.00 47.78 200 GLU A N 1
ATOM 1535 C CA . GLU A 1 200 ? -35.760 0.306 11.471 1.00 47.78 200 GLU A CA 1
ATOM 1536 C C . GLU A 1 200 ? -35.064 1.682 11.436 1.00 47.78 200 GLU A C 1
ATOM 1538 O O . GLU A 1 200 ? -34.911 2.287 10.377 1.00 47.78 200 GLU A O 1
ATOM 1543 N N . LYS A 1 201 ? -34.595 2.184 12.588 1.00 45.84 201 LYS A N 1
ATOM 1544 C CA . LYS A 1 201 ? -33.959 3.510 12.708 1.00 45.84 201 LYS A CA 1
ATOM 1545 C C . LYS A 1 201 ? -32.437 3.510 12.587 1.00 45.84 201 LYS A C 1
ATOM 1547 O O . LYS A 1 201 ? -31.849 4.588 12.575 1.00 45.84 201 LYS A O 1
ATOM 1552 N N . CYS A 1 202 ? -31.791 2.355 12.430 1.00 50.00 202 CYS A N 1
ATOM 1553 C CA . CYS A 1 202 ? -30.336 2.279 12.249 1.00 50.00 202 CYS A CA 1
ATOM 1554 C C . CYS A 1 202 ? -29.859 2.630 10.827 1.00 50.00 202 CYS A C 1
ATOM 1556 O O . CYS A 1 202 ? -28.774 2.205 10.445 1.00 50.00 202 CYS A O 1
ATOM 1558 N N . GLY A 1 203 ? -30.665 3.409 10.088 1.00 45.22 203 GLY A N 1
ATOM 1559 C CA . GLY A 1 203 ? -30.315 4.214 8.917 1.00 45.22 203 GLY A CA 1
ATOM 1560 C C . GLY A 1 203 ? -28.925 3.964 8.347 1.00 45.22 203 GLY A C 1
ATOM 1561 O O . GLY A 1 203 ? -28.019 4.769 8.548 1.00 45.22 203 GLY A O 1
ATOM 1562 N N . GLU A 1 204 ? -28.771 2.864 7.607 1.00 39.97 204 GLU A N 1
ATOM 1563 C CA . GLU A 1 204 ? -27.697 2.749 6.632 1.00 39.97 204 GLU A CA 1
ATOM 1564 C C . GLU A 1 204 ? -28.018 3.727 5.504 1.00 39.97 204 GLU A C 1
ATOM 1566 O O . GLU A 1 204 ? -28.700 3.415 4.527 1.00 39.97 204 GLU A O 1
ATOM 1571 N N . THR A 1 205 ? -27.540 4.957 5.657 1.00 39.25 205 THR A N 1
ATOM 1572 C CA . THR A 1 205 ? -27.362 5.871 4.540 1.00 39.25 205 THR A CA 1
ATOM 1573 C C . THR A 1 205 ? -26.344 5.238 3.598 1.00 39.25 205 THR A C 1
ATOM 1575 O O . THR A 1 205 ? -25.147 5.209 3.878 1.00 39.25 205 THR A O 1
ATOM 1578 N N . LYS A 1 206 ? -26.839 4.710 2.476 1.00 36.34 206 LYS A N 1
ATOM 1579 C CA . LYS A 1 206 ? -26.036 4.493 1.273 1.00 36.34 206 LYS A CA 1
ATOM 1580 C C . LYS A 1 206 ? -25.394 5.821 0.880 1.00 36.34 206 LYS A C 1
ATOM 1582 O O . LYS A 1 206 ? -26.122 6.675 0.379 1.00 36.34 206 LYS A O 1
ATOM 1587 N N . ILE A 1 207 ? -24.082 5.953 1.062 1.00 39.41 207 ILE A N 1
ATOM 1588 C CA . ILE A 1 207 ? -23.169 6.608 0.111 1.00 39.41 207 ILE A CA 1
ATOM 1589 C C . ILE A 1 207 ? -21.833 5.870 0.175 1.00 39.41 207 ILE A C 1
ATOM 1591 O O . ILE A 1 207 ? -21.288 5.754 1.295 1.00 39.41 207 ILE A O 1
#

pLDDT: mean 83.71, std 16.76, range [36.34, 98.12]

Secondary structure (DSSP, 8-state):
-HHHHHHHHHHHHHHHHHHHHHHHHHHHHHHHHHHHHHHHHHHHHHHTTT-TT----HHHHHHHHHHHHHHHHHHHHHHH-SSPPPHHHHHHHHHHHHHHHHHHHHHHHHHSTT-HHHHHHHHHHHHHHHHHHHHHHHHHHHHHHHHHHHHHHHHHHHHHHHHHHHHHHHHHHTT-----S---SSSHHHHHHHHHHHGGGS-----

Radius of gyration: 28.83 Å; chains: 1; bounding box: 76×30×80 Å

Sequence (207 aa):
MQRSVENAFISASEKNRSLAFWSVSLRFLATLFILVGLGLQIGAATLNSDNFEIWISPESFVFLGIGLIWNVTEFIVRFQKKTGMHPGAHVAFDLILFGGLFSSGLIQILINYWESLPVAAGSVKIVCCLLHFVLFVFACVDCHRLRTKNAADLVAQAVASLKDNEQFELSSVGAVKEVAPGMALISIKTLAKLQNTVCEKCGETKI

Organism: NCBI:txid1690606

Foldseek 3Di:
DVVVVVVVVVVVVVVVVVLVVVLLVLLVVLLVLLVVLVVLLVVVVVVCVVPPPQDRDPLSCVLSVLSNVVSVVQVVCVVPDPDHDDLVVLLVSLVVSLVSLLVNLVVQCVSPVVDPSSPVSSVSSNVSSVSSVVSNVSSVVVVVVVVVVVVVVVVVVVVVVVVVVVVVVVVVVVVPPDDDPDDDDPPPVVVVVVVVVVVVPPDPPDD